Protein AF-A0A4V3IN57-F1 (afdb_monomer)

pLDDT: mean 74.24, std 16.83, range [38.75, 94.44]

Sequence (232 aa):
MFLNLFLQYKRPTHFRVGHRSPLWPKGEEFLRFDAMQRKRIAGAATVNFDQVEAMADLESQFGVQAQVRYVCAGFATRDALYSHFAASALVAHSTFVEPRRLRLGSGFHSYWTYQSMNLSSGQPNPGGPRDEAKNGLDFFTDMRAANFSASSLDEFVYNSSLAAARAKEGDSWKRRRGREGSFAELEEERRTEVVDEVRRVFSTSHADQIVQTIETAAVARTLDLEWMIVEA

Radius of gyration: 19.64 Å; Cα contacts (8 Å, |Δi|>4): 335; chains: 1; bounding box: 42×45×57 Å

Foldseek 3Di:
DKAKEWEDEFEWDWQAQQRPDPQADNRDIKTKGFQWDWDQDPNDTDIDNLLLVLLLLLCVLLPLRYARWYKYALDNDPVVCVVCVVVVNRQQQIWTDRSVVQDDPPDGFGMWMDHSVGRQWTARGRPHDIDGIDGSVRVVVCVVPRPDPPPPLVVSLVSLLVSLVVSVVVPPPPPDDPPPVPPVVVVVVVLVVVLVVLCVPDDNVRSSSVNSVSSNVVSSVVSVIDIDMDDD

Mean predicted aligned error: 10.77 Å

Secondary structure (DSSP, 8-state):
-EEEEEEEE-PPEEE-TT---SSS-TTS-EEEEE-SEEEEETTEEEEE-HHHHHHHHHHHHHGGGEEEEEEEES-SSHHHHHHHHHTT-TTTTEEEE-GGGGB-SSSB-SEEEEETTEEEEEEESTTPPPEE-EEHHHHHHHHHH-------HHHHHHHHHHHHHHHHHT-GGG--STTHHHHHHHHHHHHHHHHHHHHHHS-HHHHHHHHHHHHHHHHHHHTT-EEEEEE-

Structure (mmCIF, N/CA/C/O backbone):
data_AF-A0A4V3IN57-F1
#
_entry.id   AF-A0A4V3IN57-F1
#
loop_
_atom_site.group_PDB
_atom_site.id
_atom_site.type_symbol
_atom_site.label_atom_id
_atom_site.label_alt_id
_atom_site.label_comp_id
_atom_site.label_asym_id
_atom_site.label_entity_id
_atom_site.label_seq_id
_atom_site.pdbx_PDB_ins_code
_atom_site.Cartn_x
_atom_site.Cartn_y
_atom_site.Cartn_z
_atom_site.occupancy
_atom_site.B_iso_or_equiv
_atom_site.auth_seq_id
_atom_site.auth_comp_id
_atom_site.auth_asym_id
_atom_site.auth_atom_id
_atom_site.pdbx_PDB_model_num
ATOM 1 N N . MET A 1 1 ? -8.904 -15.199 16.085 1.00 59.78 1 MET A N 1
ATOM 2 C CA . MET A 1 1 ? -8.167 -14.028 16.644 1.00 59.78 1 MET A CA 1
ATOM 3 C C . MET A 1 1 ? -8.267 -12.887 15.637 1.00 59.78 1 MET A C 1
ATOM 5 O O . MET A 1 1 ? -8.494 -13.194 14.484 1.00 59.78 1 MET A O 1
ATOM 9 N N . PHE A 1 2 ? -8.152 -11.602 15.995 1.00 63.12 2 PHE A N 1
ATOM 10 C CA . PHE A 1 2 ? -8.387 -10.515 15.023 1.00 63.12 2 PHE A CA 1
ATOM 11 C C . PHE A 1 2 ? -7.096 -9.837 14.552 1.00 63.12 2 PHE A C 1
ATOM 13 O O . PHE A 1 2 ? -6.282 -9.418 15.370 1.00 63.12 2 PHE A O 1
ATOM 20 N N . LEU A 1 3 ? -6.940 -9.698 13.234 1.00 72.81 3 LEU A N 1
ATOM 21 C CA . LEU A 1 3 ? -5.864 -8.955 12.578 1.00 72.81 3 LEU A CA 1
ATOM 22 C C . LEU A 1 3 ? -6.466 -7.787 11.796 1.00 72.81 3 LEU A C 1
ATOM 24 O O . LEU A 1 3 ? -7.449 -7.953 11.071 1.00 72.81 3 LEU A O 1
ATOM 28 N N . ASN A 1 4 ? -5.855 -6.610 11.909 1.00 76.75 4 ASN A N 1
ATOM 29 C CA . ASN A 1 4 ? -6.277 -5.453 11.128 1.00 76.75 4 ASN A CA 1
ATOM 30 C C . ASN A 1 4 ? -5.567 -5.441 9.783 1.00 76.75 4 ASN A C 1
ATOM 32 O O . ASN A 1 4 ? -4.339 -5.427 9.709 1.00 76.75 4 ASN A O 1
ATOM 36 N N . LEU A 1 5 ? -6.346 -5.443 8.711 1.00 82.56 5 LEU A N 1
ATOM 37 C CA . LEU A 1 5 ? -5.824 -5.417 7.362 1.00 82.56 5 LEU A CA 1
ATOM 38 C C . LEU A 1 5 ? -6.118 -4.065 6.720 1.00 82.56 5 LEU A C 1
ATOM 40 O O . LEU A 1 5 ? -7.278 -3.689 6.570 1.00 82.56 5 LEU A O 1
ATOM 44 N N . PHE A 1 6 ? -5.059 -3.365 6.319 1.00 86.44 6 PHE A N 1
ATOM 45 C CA . PHE A 1 6 ? -5.129 -2.109 5.583 1.00 86.44 6 PHE A CA 1
ATOM 46 C C . PHE A 1 6 ? -4.562 -2.307 4.183 1.00 86.44 6 PHE A C 1
ATOM 48 O O . PHE A 1 6 ? -3.375 -2.600 4.013 1.00 86.44 6 PHE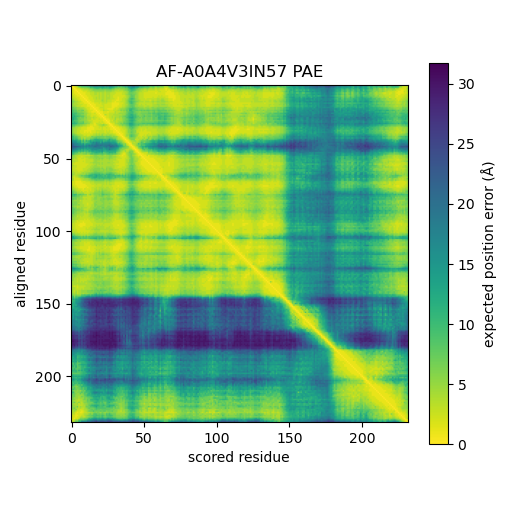 A O 1
ATOM 55 N N . LEU A 1 7 ? -5.404 -2.134 3.170 1.00 89.62 7 LEU A N 1
ATOM 56 C CA . LEU A 1 7 ? -5.037 -2.322 1.775 1.00 89.62 7 LEU A CA 1
ATOM 57 C C . LEU A 1 7 ? -5.182 -1.008 1.022 1.00 89.62 7 LEU A C 1
ATOM 59 O O . LEU A 1 7 ? -6.272 -0.450 0.940 1.00 89.62 7 LEU A O 1
ATOM 63 N N . GLN A 1 8 ? -4.102 -0.552 0.393 1.00 90.38 8 GLN A N 1
ATOM 64 C CA . GLN A 1 8 ? -4.207 0.477 -0.626 1.00 90.38 8 GLN A CA 1
ATOM 65 C C . GLN A 1 8 ? -4.156 -0.138 -2.015 1.00 90.38 8 GLN A C 1
ATOM 67 O O . GLN A 1 8 ? -3.097 -0.570 -2.478 1.00 90.38 8 GLN A O 1
ATOM 72 N N . TYR A 1 9 ? -5.278 -0.113 -2.725 1.00 90.00 9 TYR A N 1
ATOM 73 C CA . TYR A 1 9 ? -5.278 -0.534 -4.116 1.00 90.00 9 TYR A CA 1
ATOM 74 C C . TYR A 1 9 ? -4.544 0.483 -5.002 1.00 90.00 9 TYR A C 1
ATOM 76 O O . TYR A 1 9 ? -4.840 1.680 -4.989 1.00 90.00 9 TYR A O 1
ATOM 84 N N . LYS A 1 10 ? -3.611 0.006 -5.831 1.00 90.50 10 LYS A N 1
ATOM 85 C CA . LYS A 1 10 ? -3.024 0.792 -6.919 1.00 90.50 10 LYS A CA 1
ATOM 86 C C . LYS A 1 10 ? -3.273 0.100 -8.248 1.00 90.50 10 LYS A C 1
ATOM 88 O O . LYS A 1 10 ? -2.971 -1.077 -8.453 1.00 90.50 10 LYS A O 1
ATOM 93 N N . ARG A 1 11 ? -3.776 0.877 -9.204 1.00 87.31 11 ARG A N 1
ATOM 94 C CA . ARG A 1 11 ? -3.929 0.417 -10.580 1.00 87.31 11 ARG A CA 1
ATOM 95 C C . ARG A 1 11 ? -2.555 0.354 -11.260 1.00 87.31 11 ARG A C 1
ATOM 97 O O . ARG A 1 11 ? -1.864 1.375 -11.289 1.00 87.31 11 ARG A O 1
ATOM 104 N N . PRO A 1 12 ? -2.171 -0.782 -11.861 1.00 91.81 12 PRO A N 1
ATOM 105 C CA . PRO A 1 12 ? -0.919 -0.860 -12.593 1.00 91.81 12 PRO A CA 1
ATOM 106 C C . PRO A 1 12 ? -0.977 -0.102 -13.921 1.00 91.81 12 PRO A C 1
ATOM 108 O O . PRO A 1 12 ? -1.987 -0.086 -14.626 1.00 91.81 12 PRO A O 1
ATOM 111 N N . THR A 1 13 ? 0.161 0.470 -14.293 1.00 92.06 13 THR A N 1
ATOM 112 C CA . THR A 1 13 ? 0.471 0.932 -15.644 1.00 92.06 13 THR A CA 1
ATOM 113 C C . THR A 1 13 ? 1.225 -0.166 -16.379 1.00 92.06 13 THR A C 1
ATOM 115 O O . THR A 1 13 ? 2.195 -0.712 -15.856 1.00 92.06 13 THR A O 1
ATOM 118 N N . HIS A 1 14 ? 0.796 -0.472 -17.601 1.00 93.06 14 HIS A N 1
ATOM 119 C CA . HIS A 1 14 ? 1.398 -1.506 -18.439 1.00 93.06 14 HIS A CA 1
ATOM 120 C C . HIS A 1 14 ? 2.400 -0.932 -19.426 1.00 93.06 14 HIS A C 1
ATOM 122 O O . HIS A 1 14 ? 2.102 0.016 -20.153 1.00 93.06 14 HIS A O 1
ATOM 128 N N . PHE A 1 15 ? 3.572 -1.550 -19.472 1.00 92.38 15 PHE A N 1
ATOM 129 C CA . PHE A 1 15 ? 4.641 -1.228 -20.397 1.00 92.38 15 PHE A CA 1
ATOM 130 C C . PHE A 1 15 ? 4.911 -2.450 -21.261 1.00 92.38 15 PHE A C 1
ATOM 132 O O . PHE A 1 15 ? 5.426 -3.450 -20.779 1.00 92.38 15 PHE A O 1
ATOM 139 N N . ARG A 1 16 ? 4.543 -2.360 -22.539 1.00 92.31 16 ARG A N 1
ATOM 140 C CA . ARG A 1 16 ? 4.829 -3.395 -23.538 1.00 92.31 16 ARG A CA 1
ATOM 141 C C . ARG A 1 16 ? 6.282 -3.316 -23.997 1.00 92.31 16 ARG A C 1
ATOM 143 O O . ARG A 1 16 ? 6.902 -2.251 -23.924 1.00 92.31 16 ARG A O 1
ATOM 150 N N . VAL A 1 17 ? 6.769 -4.408 -24.581 1.00 91.75 17 VAL A N 1
ATOM 151 C CA . VAL A 1 17 ? 8.036 -4.421 -25.323 1.00 91.75 17 VAL A CA 1
ATOM 152 C C . VAL A 1 17 ? 8.055 -3.270 -26.341 1.00 91.75 17 VAL A C 1
ATOM 154 O O . VAL A 1 17 ? 7.076 -3.028 -27.050 1.00 91.75 17 VAL A O 1
ATOM 157 N N . GLY A 1 18 ? 9.160 -2.522 -26.385 1.00 89.62 18 GLY A N 1
ATOM 158 C CA . GLY A 1 18 ? 9.322 -1.358 -27.261 1.00 89.62 18 GLY A CA 1
ATOM 159 C C . GLY A 1 18 ? 8.694 -0.055 -26.747 1.00 89.62 18 GLY A C 1
ATOM 160 O O . GLY A 1 18 ? 8.567 0.905 -27.510 1.00 89.62 18 GLY A O 1
ATOM 161 N N . HIS A 1 19 ? 8.304 0.026 -25.469 1.00 91.69 19 HIS A N 1
ATOM 162 C CA . HIS A 1 19 ? 7.750 1.249 -24.882 1.00 91.69 19 HIS A CA 1
ATOM 163 C C . HIS A 1 19 ? 8.680 2.477 -25.011 1.00 91.69 19 HIS A C 1
ATOM 165 O O . HIS A 1 19 ? 9.906 2.383 -25.115 1.00 91.69 19 HIS A O 1
ATOM 171 N N . ARG A 1 20 ? 8.110 3.682 -24.877 1.00 89.25 20 ARG A N 1
ATOM 172 C CA . ARG A 1 20 ? 8.851 4.953 -25.005 1.00 89.25 20 ARG A CA 1
ATOM 173 C C . ARG A 1 20 ? 9.503 5.470 -23.717 1.00 89.25 20 ARG A C 1
ATOM 175 O O . ARG A 1 20 ? 10.151 6.509 -23.773 1.00 89.25 20 ARG A O 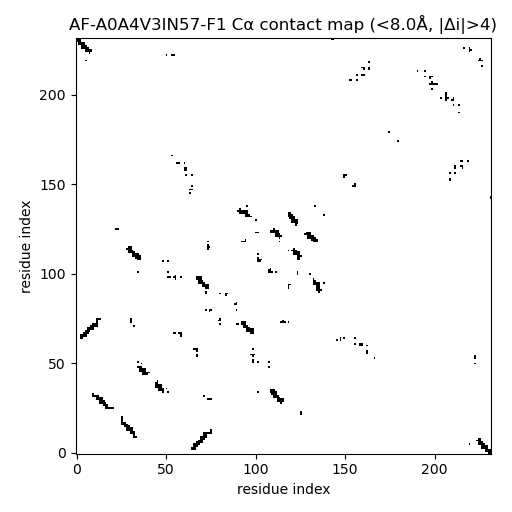1
ATOM 182 N N . SER A 1 21 ? 9.339 4.794 -22.575 1.00 86.19 21 SER A N 1
ATOM 183 C CA . SER A 1 21 ? 9.982 5.229 -21.325 1.00 86.19 21 SER A CA 1
ATOM 184 C C . SER A 1 21 ? 11.505 5.327 -21.506 1.00 86.19 21 SER A C 1
ATOM 186 O O . SER A 1 21 ? 12.108 4.354 -21.964 1.00 86.19 21 SER A O 1
ATOM 188 N N . PRO A 1 22 ? 12.128 6.466 -21.152 1.00 84.38 22 PRO A N 1
ATOM 189 C CA . PRO A 1 22 ? 13.579 6.620 -21.203 1.00 84.38 22 PRO A CA 1
ATOM 190 C C . PRO A 1 22 ? 14.282 5.967 -20.005 1.00 84.38 22 PRO A C 1
ATOM 192 O O . PRO A 1 22 ? 15.488 5.772 -20.048 1.00 84.38 22 PRO A O 1
ATOM 195 N N . LEU A 1 23 ? 13.538 5.649 -18.941 1.00 85.19 23 LEU A N 1
ATOM 196 C CA . LEU A 1 23 ? 14.091 5.162 -17.676 1.00 85.19 23 LEU A CA 1
ATOM 197 C C . LEU A 1 23 ? 14.152 3.634 -17.580 1.00 85.19 23 LEU A C 1
ATOM 199 O O . LEU A 1 23 ? 14.945 3.107 -16.810 1.00 85.19 23 LEU A O 1
ATOM 203 N N . TRP A 1 24 ? 13.291 2.927 -18.314 1.00 84.94 24 TRP A N 1
ATOM 204 C CA . TRP A 1 24 ? 13.097 1.482 -18.159 1.00 84.94 24 TRP A CA 1
ATOM 205 C C . TRP A 1 24 ? 13.626 0.707 -19.379 1.00 84.94 24 TRP A C 1
ATOM 207 O O . TRP A 1 24 ? 13.599 1.250 -20.490 1.00 84.94 24 TRP A O 1
ATOM 217 N N . PRO A 1 25 ? 14.095 -0.546 -19.211 1.00 84.19 25 PRO A N 1
ATOM 218 C CA . PRO A 1 25 ? 14.535 -1.382 -20.325 1.00 84.19 25 PRO A CA 1
ATOM 219 C C . PRO A 1 25 ? 13.403 -1.653 -21.321 1.00 84.19 25 PRO A C 1
ATOM 221 O O . PRO A 1 25 ? 12.331 -2.110 -20.946 1.00 84.19 25 PRO A O 1
ATOM 224 N N . LYS A 1 26 ? 13.653 -1.419 -22.614 1.00 88.12 26 LYS A N 1
ATOM 225 C CA . LYS A 1 26 ? 12.636 -1.567 -23.677 1.00 88.12 26 LYS A CA 1
ATOM 226 C C . LYS A 1 26 ? 12.430 -3.007 -24.159 1.00 88.12 26 LYS A C 1
ATOM 228 O O . LYS A 1 26 ? 11.528 -3.243 -24.959 1.00 88.12 26 LYS A O 1
ATOM 233 N N . GLY A 1 27 ? 13.292 -3.933 -23.742 1.00 87.94 27 GLY A N 1
ATOM 234 C CA . GLY A 1 27 ? 13.277 -5.331 -24.184 1.00 87.94 27 GLY A CA 1
ATOM 235 C C . GLY A 1 27 ? 12.260 -6.211 -23.459 1.00 87.94 27 GLY A C 1
ATOM 236 O O . GLY A 1 27 ? 12.105 -7.368 -23.829 1.00 87.94 27 GLY A O 1
ATOM 237 N N . GLU A 1 28 ? 11.571 -5.682 -22.448 1.00 86.06 28 GLU A N 1
ATOM 238 C CA . GLU A 1 28 ? 10.712 -6.463 -21.562 1.00 86.06 28 GLU A CA 1
ATOM 239 C C . GLU A 1 28 ? 9.315 -5.855 -21.444 1.00 86.06 28 GLU A C 1
ATOM 241 O O . GLU A 1 28 ? 9.111 -4.654 -21.640 1.00 86.06 28 GLU A O 1
ATOM 246 N N . GLU A 1 29 ? 8.350 -6.710 -21.111 1.00 91.00 29 GLU A N 1
ATOM 247 C CA . GLU A 1 29 ? 7.011 -6.306 -20.703 1.00 91.00 29 GLU A CA 1
ATOM 248 C C . GLU A 1 29 ? 6.907 -6.309 -19.175 1.00 91.00 29 GLU A C 1
ATOM 250 O O . GLU A 1 29 ? 7.338 -7.257 -18.517 1.00 91.00 29 GLU A O 1
ATOM 255 N N . PHE A 1 30 ? 6.317 -5.259 -18.602 1.00 92.38 30 PHE A N 1
ATOM 256 C CA . PHE A 1 30 ? 6.139 -5.152 -17.157 1.00 92.38 30 PHE A CA 1
ATOM 257 C C . PHE A 1 30 ? 4.931 -4.299 -16.763 1.00 92.38 30 PHE A C 1
ATOM 259 O O . PHE A 1 30 ? 4.361 -3.533 -17.549 1.00 92.38 30 PHE A O 1
ATOM 266 N N . LEU A 1 31 ? 4.550 -4.436 -15.499 1.00 93.81 31 LEU A N 1
ATOM 267 C CA . LEU A 1 31 ? 3.558 -3.628 -14.809 1.00 93.81 31 LEU A CA 1
ATOM 268 C C . LEU A 1 31 ? 4.262 -2.745 -13.785 1.00 93.81 31 LEU A C 1
ATOM 270 O O . LEU A 1 31 ? 5.297 -3.113 -13.235 1.00 93.81 31 LEU A O 1
ATOM 274 N N . ARG A 1 32 ? 3.696 -1.572 -13.519 1.00 93.12 32 ARG A N 1
ATOM 275 C CA . ARG A 1 32 ? 4.235 -0.632 -12.537 1.00 93.12 32 ARG A CA 1
ATOM 276 C C . ARG A 1 32 ? 3.122 0.069 -11.788 1.00 93.12 32 ARG A C 1
ATOM 278 O O . ARG A 1 32 ? 2.166 0.508 -12.422 1.00 93.12 32 ARG A O 1
ATOM 285 N N . PHE A 1 33 ? 3.275 0.268 -10.487 1.00 92.81 33 PHE A N 1
ATOM 286 C CA . PHE A 1 33 ? 2.492 1.275 -9.775 1.00 92.81 33 PHE A CA 1
ATOM 287 C C . PHE A 1 33 ? 3.372 2.432 -9.305 1.00 92.81 33 PHE A C 1
ATOM 289 O O . PHE A 1 33 ? 4.571 2.275 -9.062 1.00 92.81 33 PHE A O 1
ATOM 296 N N . ASP A 1 34 ? 2.754 3.604 -9.202 1.00 90.94 34 ASP A N 1
ATOM 297 C CA . ASP A 1 34 ? 3.402 4.818 -8.724 1.00 90.94 34 ASP A CA 1
ATOM 298 C C . ASP A 1 34 ? 3.113 4.945 -7.219 1.00 90.94 34 ASP A C 1
ATOM 300 O O . ASP A 1 34 ? 1.955 4.992 -6.796 1.00 90.94 34 ASP A O 1
ATOM 304 N N . ALA A 1 35 ? 4.174 4.959 -6.414 1.00 86.56 35 ALA A N 1
ATOM 305 C CA . ALA A 1 35 ? 4.112 5.245 -4.981 1.00 86.56 35 ALA A CA 1
ATOM 306 C C . ALA A 1 35 ? 4.103 6.757 -4.721 1.00 86.56 35 ALA A C 1
ATOM 308 O O . ALA A 1 35 ? 3.512 7.232 -3.754 1.00 86.56 35 ALA A O 1
ATOM 309 N N . MET A 1 36 ? 4.738 7.516 -5.618 1.00 85.12 36 MET A N 1
ATOM 310 C CA . MET A 1 36 ? 4.751 8.968 -5.547 1.00 85.12 36 MET A CA 1
ATOM 311 C C . MET A 1 36 ? 3.357 9.557 -5.779 1.00 85.12 36 MET A C 1
ATOM 313 O O . MET A 1 36 ? 2.618 9.149 -6.681 1.00 85.12 36 MET A O 1
ATOM 317 N N . GLN A 1 37 ? 3.034 10.593 -5.020 1.00 79.38 37 GLN A N 1
ATOM 318 C CA . GLN A 1 37 ? 1.860 11.413 -5.251 1.00 79.38 37 GLN A CA 1
ATOM 319 C C . GLN A 1 37 ? 2.280 12.699 -5.970 1.00 79.38 37 GLN A C 1
ATOM 321 O O . GLN A 1 37 ? 3.330 13.284 -5.706 1.00 79.38 37 GLN A O 1
ATOM 326 N N . ARG A 1 38 ? 1.475 13.123 -6.950 1.00 74.69 38 ARG A N 1
ATOM 327 C CA . ARG A 1 38 ? 1.676 14.391 -7.661 1.00 74.69 38 ARG A CA 1
ATOM 328 C C . ARG A 1 38 ? 0.639 15.388 -7.177 1.00 74.69 38 ARG A C 1
ATOM 330 O O . ARG A 1 38 ? -0.543 15.242 -7.486 1.00 74.69 38 ARG A O 1
ATOM 337 N N . LYS A 1 39 ? 1.080 16.431 -6.479 1.00 63.62 39 LYS A N 1
ATOM 338 C CA . LYS A 1 39 ? 0.222 17.534 -6.033 1.00 63.62 39 LYS A CA 1
ATOM 339 C C . LYS A 1 39 ? 0.523 18.766 -6.877 1.00 63.62 39 LYS A C 1
ATOM 341 O O . LYS A 1 39 ? 1.673 19.073 -7.161 1.00 63.62 39 LYS A O 1
ATOM 346 N N . ARG A 1 40 ? -0.509 19.488 -7.317 1.00 53.78 40 ARG A N 1
ATOM 347 C CA . ARG A 1 40 ? -0.317 20.823 -7.904 1.00 53.78 40 ARG A CA 1
ATOM 348 C C . ARG A 1 40 ? -0.401 21.850 -6.785 1.00 53.78 40 ARG A C 1
ATOM 350 O O . ARG A 1 40 ? -1.480 22.056 -6.236 1.00 53.78 40 ARG A O 1
ATOM 357 N N . ILE A 1 41 ? 0.714 22.497 -6.464 1.00 56.44 41 ILE A N 1
ATOM 358 C CA . ILE A 1 41 ? 0.770 23.601 -5.504 1.00 56.44 41 ILE A CA 1
ATOM 359 C C . ILE A 1 41 ? 1.193 24.853 -6.272 1.00 56.44 41 ILE A C 1
ATOM 361 O O . ILE A 1 41 ? 2.257 24.879 -6.881 1.00 56.44 41 ILE A O 1
ATOM 365 N N . ALA A 1 42 ? 0.336 25.879 -6.278 1.00 57.12 42 ALA A N 1
ATOM 366 C CA . ALA A 1 42 ? 0.616 27.179 -6.903 1.00 57.12 42 ALA A CA 1
ATOM 367 C C . ALA A 1 42 ? 1.101 27.104 -8.373 1.00 57.12 42 ALA A C 1
ATOM 369 O O . ALA A 1 42 ? 1.969 27.860 -8.791 1.00 57.12 42 ALA A O 1
ATOM 370 N N . GLY A 1 43 ? 0.550 26.176 -9.165 1.00 66.69 43 GLY A N 1
ATOM 371 C CA . GLY A 1 43 ? 0.905 25.997 -10.580 1.00 66.69 43 GLY A CA 1
ATOM 372 C C . GLY A 1 43 ? 2.104 25.075 -10.842 1.00 66.69 43 GLY A C 1
ATOM 373 O O . GLY A 1 43 ? 2.260 24.616 -11.971 1.00 66.69 43 GLY A O 1
ATOM 374 N N . ALA A 1 44 ? 2.882 24.713 -9.818 1.00 61.44 44 ALA A N 1
ATOM 375 C CA . ALA A 1 44 ? 3.952 23.724 -9.921 1.00 61.44 44 ALA A CA 1
ATOM 376 C C . ALA A 1 44 ? 3.455 22.330 -9.505 1.00 61.44 44 ALA A C 1
ATOM 378 O O . ALA A 1 44 ? 2.724 22.180 -8.524 1.00 61.44 44 ALA A O 1
ATOM 379 N N . ALA A 1 45 ? 3.838 21.296 -10.258 1.00 68.19 45 ALA A N 1
ATOM 380 C CA . ALA A 1 45 ? 3.640 19.911 -9.841 1.00 68.19 45 ALA A CA 1
ATOM 381 C C . ALA A 1 45 ? 4.759 19.533 -8.862 1.00 68.19 45 ALA A C 1
ATOM 383 O O . ALA A 1 45 ? 5.909 19.393 -9.269 1.00 68.19 45 ALA A O 1
ATOM 384 N N . THR A 1 46 ? 4.425 19.388 -7.584 1.00 71.00 46 THR A N 1
ATOM 385 C CA . THR A 1 46 ? 5.327 18.862 -6.561 1.00 71.00 46 THR A CA 1
ATOM 386 C C . THR A 1 46 ? 5.087 17.368 -6.377 1.00 71.00 46 THR A C 1
ATOM 388 O O . THR A 1 46 ? 3.966 16.869 -6.524 1.00 71.00 46 THR A O 1
ATOM 391 N N . VAL A 1 47 ? 6.169 16.648 -6.095 1.00 78.12 47 VAL A N 1
ATOM 392 C CA . VAL A 1 47 ? 6.144 15.224 -5.764 1.00 78.12 47 VAL A CA 1
ATOM 393 C C . VAL A 1 47 ? 6.228 15.093 -4.247 1.00 78.12 47 VAL A C 1
ATOM 395 O O . VAL A 1 47 ? 7.100 15.714 -3.643 1.00 78.12 47 VAL A O 1
ATOM 398 N N . ASN A 1 48 ? 5.330 14.320 -3.642 1.00 82.69 48 ASN A N 1
ATOM 399 C CA . ASN A 1 48 ? 5.329 14.019 -2.210 1.00 82.69 48 ASN A CA 1
ATOM 400 C C . ASN A 1 48 ? 5.101 12.519 -1.958 1.00 82.69 48 ASN A C 1
ATOM 402 O O . ASN A 1 48 ? 4.687 11.769 -2.850 1.00 82.69 48 ASN A O 1
ATOM 406 N N . PHE A 1 49 ? 5.414 12.096 -0.735 1.00 83.88 49 PHE A N 1
ATOM 407 C CA . PHE A 1 49 ? 5.416 10.694 -0.307 1.00 83.88 49 PHE A CA 1
ATOM 408 C C . PHE A 1 49 ? 4.642 10.474 0.995 1.00 83.88 49 PHE A C 1
ATOM 410 O O . PHE A 1 49 ? 4.742 9.403 1.582 1.00 83.88 49 PHE A O 1
ATOM 417 N N . ASP A 1 50 ? 3.833 11.450 1.408 1.00 77.44 50 ASP A N 1
ATOM 418 C CA . ASP A 1 50 ? 3.142 11.476 2.701 1.00 77.44 50 ASP A CA 1
ATOM 419 C C . ASP A 1 50 ? 2.317 10.206 2.944 1.00 77.44 50 ASP A C 1
ATOM 421 O O . ASP A 1 50 ? 2.249 9.703 4.055 1.00 77.44 50 ASP A O 1
ATOM 425 N N . GLN A 1 51 ? 1.727 9.631 1.892 1.00 80.19 51 GLN A N 1
ATOM 426 C CA . GLN A 1 51 ? 0.991 8.371 2.002 1.00 80.19 51 GLN A CA 1
ATOM 427 C C . GLN A 1 51 ? 1.895 7.157 2.247 1.00 80.19 51 GLN A C 1
ATOM 429 O O . GLN A 1 51 ? 1.521 6.267 3.004 1.00 80.19 51 GLN A O 1
ATOM 434 N N . VAL A 1 52 ? 3.083 7.109 1.638 1.00 84.81 52 VAL A N 1
ATOM 435 C CA . VAL A 1 52 ? 4.065 6.048 1.911 1.00 84.81 52 VAL A CA 1
ATOM 436 C C . VAL A 1 52 ? 4.564 6.165 3.346 1.00 84.81 52 VAL A C 1
ATOM 438 O O . VAL A 1 52 ? 4.657 5.156 4.041 1.00 84.81 52 VAL A O 1
ATOM 441 N N . GLU A 1 53 ? 4.844 7.390 3.790 1.00 80.81 53 GLU A N 1
ATOM 442 C CA . GLU A 1 53 ? 5.256 7.688 5.158 1.00 80.81 53 GLU A CA 1
ATOM 443 C C . GLU A 1 53 ? 4.175 7.276 6.161 1.00 80.81 53 GLU A C 1
ATOM 445 O O . GLU A 1 53 ? 4.439 6.418 6.998 1.00 80.81 53 GLU A O 1
ATOM 450 N N . ALA A 1 54 ? 2.941 7.750 5.976 1.00 75.88 54 ALA A N 1
ATOM 451 C CA . ALA A 1 54 ? 1.814 7.443 6.848 1.00 75.88 54 ALA A CA 1
ATOM 452 C C . ALA A 1 54 ? 1.477 5.946 6.898 1.00 75.88 54 ALA A C 1
ATOM 454 O O . ALA A 1 54 ? 1.203 5.417 7.971 1.00 75.88 54 ALA A O 1
ATOM 455 N N . MET A 1 55 ? 1.519 5.230 5.769 1.00 84.75 55 MET A N 1
ATOM 456 C CA . MET A 1 55 ? 1.294 3.779 5.759 1.00 84.75 55 MET A CA 1
ATOM 457 C C . MET A 1 55 ? 2.422 3.009 6.450 1.00 84.75 55 MET A C 1
ATOM 459 O O . MET A 1 55 ? 2.162 2.008 7.111 1.00 84.75 55 MET A O 1
ATOM 463 N N . ALA A 1 56 ? 3.672 3.447 6.302 1.00 82.81 56 ALA A N 1
ATOM 464 C CA . ALA A 1 56 ? 4.796 2.817 6.983 1.00 82.81 56 ALA A CA 1
ATOM 465 C C . ALA A 1 56 ? 4.804 3.129 8.490 1.00 82.81 56 ALA A C 1
ATOM 467 O O . ALA A 1 56 ? 5.181 2.277 9.290 1.00 82.81 56 ALA A O 1
ATOM 468 N N . ASP A 1 57 ? 4.329 4.307 8.887 1.00 76.25 57 ASP A N 1
ATOM 469 C CA . ASP A 1 57 ? 4.123 4.658 10.291 1.00 76.25 57 ASP A CA 1
ATOM 470 C C . ASP A 1 57 ? 2.954 3.872 10.887 1.00 76.25 57 ASP A C 1
ATOM 472 O O . ASP A 1 57 ? 3.049 3.410 12.020 1.00 76.25 57 ASP A O 1
ATOM 476 N N . LEU A 1 58 ? 1.877 3.664 10.125 1.00 72.75 58 LEU A N 1
ATOM 477 C CA . LEU A 1 58 ? 0.784 2.764 10.491 1.00 72.75 58 LEU A CA 1
ATOM 478 C C . LEU A 1 58 ? 1.312 1.335 10.700 1.00 72.75 58 LEU A C 1
ATOM 480 O O . LEU A 1 58 ? 1.070 0.730 11.738 1.00 72.75 58 LEU A O 1
ATOM 484 N N . GLU A 1 59 ? 2.108 0.816 9.765 1.00 80.81 59 GLU A N 1
ATOM 485 C CA . GLU A 1 59 ? 2.722 -0.513 9.892 1.00 80.81 59 GLU A CA 1
ATOM 486 C C . GLU A 1 59 ? 3.627 -0.600 11.131 1.00 80.81 59 GLU A C 1
ATOM 488 O O . GLU A 1 59 ? 3.539 -1.554 11.899 1.00 80.81 59 GLU A O 1
ATOM 493 N N . SER A 1 60 ? 4.457 0.417 11.376 1.00 76.69 60 SER A N 1
ATOM 494 C CA . SER A 1 60 ? 5.365 0.444 12.525 1.00 76.69 60 SER A CA 1
ATOM 495 C C . SER A 1 60 ? 4.643 0.509 13.870 1.00 76.69 60 SER A C 1
ATOM 497 O O . SER A 1 60 ? 5.179 0.015 14.859 1.00 76.69 60 SER A O 1
ATOM 499 N N . GLN A 1 61 ? 3.486 1.164 13.936 1.00 68.25 61 GLN A N 1
ATOM 500 C CA . GLN A 1 61 ? 2.794 1.425 15.200 1.00 68.25 61 GLN A CA 1
ATOM 501 C C . GLN A 1 61 ? 1.891 0.275 15.620 1.00 68.25 61 GLN A C 1
ATOM 503 O O . GLN A 1 61 ? 1.834 -0.066 16.797 1.00 68.25 61 GLN A O 1
ATOM 508 N N . PHE A 1 62 ? 1.231 -0.352 14.652 1.00 70.94 62 PHE A N 1
ATOM 509 C CA . PHE A 1 62 ? 0.426 -1.543 14.891 1.00 70.94 62 PHE A CA 1
ATOM 510 C C . PHE A 1 62 ? 1.302 -2.801 14.951 1.00 70.94 62 PHE A C 1
ATOM 512 O O . PHE A 1 62 ? 0.909 -3.814 15.531 1.00 70.94 62 PHE A O 1
ATOM 519 N N . GLY A 1 63 ? 2.508 -2.732 14.378 1.00 73.44 63 GLY A N 1
ATOM 520 C CA . GLY A 1 63 ? 3.517 -3.773 14.447 1.00 73.44 63 GLY A CA 1
ATOM 521 C C . GLY A 1 63 ? 2.968 -5.092 13.934 1.00 73.44 63 GLY A C 1
ATOM 522 O O . GLY A 1 63 ? 2.571 -5.221 12.781 1.00 73.44 63 GLY A O 1
ATOM 523 N N . VAL A 1 64 ? 2.938 -6.084 14.814 1.00 74.31 64 VAL A N 1
ATOM 524 C CA . VAL A 1 64 ? 2.449 -7.411 14.460 1.00 74.31 64 VAL A CA 1
ATOM 525 C C . VAL A 1 64 ? 0.916 -7.416 14.312 1.00 74.31 64 VAL A C 1
ATOM 527 O O . VAL A 1 64 ? 0.356 -8.136 13.509 1.00 74.31 64 VAL A O 1
ATOM 530 N N . GLN A 1 65 ? 0.187 -6.532 14.977 1.00 72.00 65 GLN A N 1
ATOM 531 C CA . GLN A 1 65 ? -1.272 -6.613 15.045 1.00 72.00 65 GLN A CA 1
ATOM 532 C C . GLN A 1 65 ? -2.005 -6.029 13.817 1.00 72.00 65 GLN A C 1
ATOM 534 O O . GLN A 1 65 ? -3.241 -6.029 13.763 1.00 72.00 65 GLN A O 1
ATOM 539 N N . ALA A 1 66 ? -1.265 -5.544 12.816 1.00 78.69 66 ALA A N 1
ATOM 540 C CA . ALA A 1 66 ? -1.822 -5.165 11.527 1.00 78.69 66 ALA A CA 1
ATOM 541 C C . ALA A 1 66 ? -0.921 -5.573 10.363 1.00 78.69 66 ALA A C 1
ATOM 543 O O . ALA A 1 66 ? 0.297 -5.671 10.480 1.00 78.69 66 ALA A O 1
ATOM 544 N N . GLN A 1 67 ? -1.530 -5.737 9.193 1.00 86.25 67 GLN A N 1
ATOM 545 C CA . GLN A 1 67 ? -0.808 -5.763 7.930 1.00 86.25 67 GLN A CA 1
ATOM 546 C C . GLN A 1 67 ? -1.224 -4.567 7.083 1.00 86.25 67 GLN A C 1
ATOM 548 O O . GLN A 1 67 ? -2.404 -4.373 6.802 1.00 86.25 67 GLN A O 1
ATOM 553 N N . VAL A 1 68 ? -0.240 -3.781 6.650 1.00 88.50 68 VAL A N 1
ATOM 554 C CA . VAL A 1 68 ? -0.450 -2.630 5.767 1.00 88.50 68 VAL A CA 1
ATOM 555 C C . VAL A 1 68 ? 0.189 -2.943 4.423 1.00 88.50 68 VAL A C 1
ATOM 557 O O . VAL A 1 68 ? 1.389 -3.212 4.353 1.00 88.50 68 VAL A O 1
ATOM 560 N N . ARG A 1 69 ? -0.596 -2.971 3.344 1.00 92.94 69 ARG A N 1
ATOM 561 C CA . ARG A 1 69 ? -0.109 -3.379 2.018 1.00 92.94 69 ARG A CA 1
ATOM 562 C C . ARG A 1 69 ? -0.596 -2.444 0.926 1.00 92.94 69 ARG A C 1
ATOM 564 O O . ARG A 1 69 ? -1.764 -2.072 0.879 1.00 92.94 69 ARG A O 1
ATOM 571 N N . TYR A 1 70 ? 0.285 -2.160 -0.023 1.00 93.62 70 TYR A N 1
ATOM 572 C CA . TYR A 1 70 ? -0.131 -1.805 -1.372 1.00 93.62 70 TYR A CA 1
ATOM 573 C C . TYR A 1 70 ? -0.575 -3.072 -2.097 1.00 93.62 70 TYR A C 1
ATOM 575 O O . TYR A 1 70 ? 0.140 -4.072 -2.063 1.00 93.62 70 TYR A O 1
ATOM 583 N N . VAL A 1 71 ? -1.719 -3.021 -2.773 1.00 93.31 71 VAL A N 1
ATOM 584 C CA . VAL A 1 71 ? -2.280 -4.141 -3.538 1.00 93.31 71 VAL A CA 1
ATOM 585 C C . VAL A 1 71 ? -2.395 -3.742 -4.989 1.00 93.31 71 VAL A C 1
ATOM 587 O O . VAL A 1 71 ? -3.055 -2.756 -5.319 1.00 93.31 71 VAL A O 1
ATOM 590 N N . CYS A 1 72 ? -1.773 -4.517 -5.869 1.00 93.00 72 CYS A N 1
ATOM 591 C CA . CYS A 1 72 ? -1.815 -4.242 -7.297 1.00 93.00 72 CYS A CA 1
ATOM 592 C C . CYS A 1 72 ? -2.123 -5.514 -8.071 1.00 93.00 72 CYS A C 1
ATOM 594 O O . CYS A 1 72 ? -1.485 -6.544 -7.871 1.00 93.00 72 CYS A O 1
ATOM 596 N N . ALA A 1 73 ? -3.082 -5.436 -8.988 1.00 91.12 73 ALA A N 1
ATOM 597 C CA . ALA A 1 73 ? -3.426 -6.571 -9.830 1.00 91.12 73 ALA A CA 1
ATOM 598 C C . ALA A 1 73 ? -2.285 -6.894 -10.810 1.00 91.12 73 ALA A C 1
ATOM 600 O O . ALA A 1 73 ? -1.710 -5.994 -11.416 1.00 91.12 73 ALA A O 1
ATOM 601 N N . GLY A 1 74 ? -2.035 -8.177 -11.067 1.00 90.56 74 GLY A N 1
ATOM 602 C CA . GLY A 1 74 ? -1.122 -8.672 -12.105 1.00 90.56 74 GLY A CA 1
ATOM 603 C C . GLY A 1 74 ? -1.620 -8.467 -13.541 1.00 90.56 74 GLY A C 1
ATOM 604 O O . GLY A 1 74 ? -1.121 -9.111 -14.463 1.00 90.56 74 GLY A O 1
ATOM 605 N N . PHE A 1 75 ? -2.605 -7.587 -13.746 1.00 89.00 75 PHE A N 1
ATOM 606 C CA . PHE A 1 75 ? -3.312 -7.401 -15.009 1.00 89.00 75 PHE A CA 1
ATOM 607 C C . PHE A 1 75 ? -3.370 -5.931 -15.414 1.00 89.00 75 PHE A C 1
ATOM 609 O O . PHE A 1 75 ? -3.699 -5.053 -14.620 1.00 89.00 75 PHE A O 1
ATOM 616 N N . ALA A 1 76 ? -3.115 -5.675 -16.694 1.00 82.94 76 ALA A N 1
ATOM 617 C CA . ALA A 1 76 ? -3.159 -4.341 -17.283 1.00 82.94 76 ALA A CA 1
ATOM 618 C C . ALA A 1 76 ? -4.572 -3.891 -17.685 1.00 82.94 76 ALA A C 1
ATOM 620 O O . ALA A 1 76 ? -4.900 -2.700 -17.657 1.00 82.94 76 ALA A O 1
ATOM 621 N N . THR A 1 77 ? -5.390 -4.837 -18.148 1.00 85.44 77 THR A N 1
ATOM 622 C CA . THR A 1 77 ? -6.664 -4.544 -18.802 1.00 85.44 77 THR A CA 1
ATOM 623 C C . THR A 1 77 ? -7.825 -4.709 -17.835 1.00 85.44 77 THR A C 1
ATOM 625 O O . THR A 1 77 ? -7.821 -5.560 -16.946 1.00 85.44 77 THR A O 1
ATOM 628 N N . ARG A 1 78 ? -8.854 -3.881 -18.034 1.00 86.50 78 ARG A N 1
ATOM 629 C CA . ARG A 1 78 ? -10.094 -3.950 -17.258 1.00 86.50 78 ARG A CA 1
ATOM 630 C C . ARG A 1 78 ? -10.791 -5.301 -17.440 1.00 86.50 78 ARG A C 1
ATOM 632 O O . ARG A 1 78 ? -11.276 -5.864 -16.468 1.00 86.50 78 ARG A O 1
ATOM 639 N N . ASP A 1 79 ? -10.796 -5.824 -18.662 1.00 88.44 79 ASP A N 1
ATOM 640 C CA . ASP A 1 79 ? -11.493 -7.071 -18.984 1.00 88.44 79 ASP A CA 1
ATOM 641 C C . ASP A 1 79 ? -10.838 -8.279 -18.301 1.00 88.44 79 ASP A C 1
ATOM 643 O O . ASP A 1 79 ? -11.541 -9.137 -17.769 1.00 88.44 79 ASP A O 1
ATOM 647 N N . ALA A 1 80 ? -9.501 -8.311 -18.221 1.00 87.88 80 ALA A N 1
ATOM 648 C CA . ALA A 1 80 ? -8.792 -9.326 -17.444 1.00 87.88 80 ALA A CA 1
ATOM 649 C C . ALA A 1 80 ? -9.118 -9.199 -15.949 1.00 87.88 80 ALA A C 1
ATOM 651 O O . ALA A 1 80 ? -9.450 -10.193 -15.307 1.00 87.88 80 ALA A O 1
ATOM 652 N N . LEU A 1 81 ? -9.109 -7.976 -15.407 1.00 85.69 81 LEU A N 1
ATOM 653 C CA . LEU A 1 81 ? -9.456 -7.732 -14.006 1.00 85.69 81 LEU A CA 1
ATOM 654 C C . LEU A 1 81 ? -10.866 -8.240 -13.670 1.00 85.69 81 LEU A C 1
ATOM 656 O O . LEU A 1 81 ? -11.032 -8.949 -12.681 1.00 85.69 81 LEU A O 1
ATOM 660 N N . TYR A 1 82 ? -11.867 -7.940 -14.502 1.00 87.25 82 TYR A N 1
ATOM 661 C CA . TYR A 1 82 ? -13.236 -8.420 -14.292 1.00 87.25 82 TYR A CA 1
ATOM 662 C C . TYR A 1 82 ? -13.379 -9.928 -14.477 1.00 87.25 82 TYR A C 1
ATOM 664 O O . TYR A 1 82 ? -14.096 -10.558 -13.706 1.00 87.25 82 TYR A O 1
ATOM 672 N N . SER A 1 83 ? -12.662 -10.522 -15.432 1.00 88.50 83 SER A N 1
ATOM 673 C CA . SER A 1 83 ? -12.666 -11.976 -15.630 1.00 88.50 83 SER A CA 1
ATOM 674 C C . SER A 1 83 ? -12.115 -12.707 -14.401 1.00 88.50 83 SER A C 1
ATOM 676 O O . SER A 1 83 ? -12.739 -13.638 -13.898 1.00 88.50 83 SER A O 1
ATOM 678 N N . HIS A 1 84 ? -10.987 -12.245 -13.854 1.00 85.12 84 HIS A N 1
ATOM 679 C CA . HIS A 1 84 ? -10.396 -12.832 -12.648 1.00 85.12 84 HIS A CA 1
ATOM 680 C C . HIS A 1 84 ? -11.186 -12.517 -11.377 1.00 85.12 84 HIS A C 1
ATOM 682 O O . HIS A 1 84 ? -11.201 -13.333 -10.457 1.00 85.12 84 HIS A O 1
ATOM 688 N N . PHE A 1 85 ? -11.862 -11.369 -11.317 1.00 83.75 85 PHE A N 1
ATOM 689 C CA . PHE A 1 85 ? -12.799 -11.071 -10.238 1.00 83.75 85 PHE A CA 1
ATOM 690 C C . PHE A 1 85 ? -13.996 -12.034 -10.257 1.00 83.75 85 PHE A C 1
ATOM 692 O O . PHE A 1 85 ? -14.293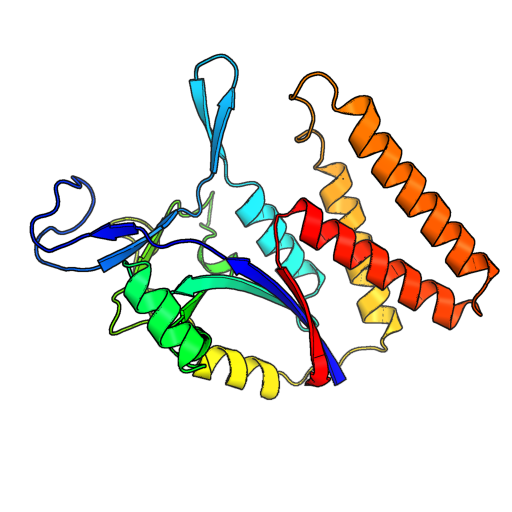 -12.647 -9.235 1.00 83.75 85 PHE A O 1
ATOM 699 N N . ALA A 1 86 ? -14.622 -12.239 -11.422 1.00 79.88 86 ALA A N 1
ATOM 700 C CA . ALA A 1 86 ? -15.734 -13.177 -11.591 1.00 79.88 86 ALA A CA 1
ATOM 701 C C . ALA A 1 86 ? -15.341 -14.630 -11.270 1.00 79.88 86 ALA A C 1
ATOM 703 O O . ALA A 1 86 ? -16.161 -15.395 -10.774 1.00 79.88 86 ALA A O 1
ATOM 704 N N . ALA A 1 87 ? -14.077 -14.992 -11.505 1.00 84.81 87 ALA A N 1
ATOM 705 C CA . ALA A 1 87 ? -13.513 -16.296 -11.164 1.00 84.81 87 ALA A CA 1
ATOM 706 C C . ALA A 1 87 ? -12.976 -16.399 -9.719 1.00 84.81 87 ALA A C 1
ATOM 708 O O . ALA A 1 87 ? -12.311 -17.378 -9.392 1.00 84.81 87 ALA A O 1
ATOM 709 N N . SER A 1 88 ? -13.189 -15.385 -8.868 1.00 79.12 88 SER A N 1
ATOM 710 C CA . SER A 1 88 ? -12.670 -15.327 -7.488 1.00 79.12 88 SER A CA 1
ATOM 711 C C . SER A 1 88 ? -11.146 -15.515 -7.370 1.00 79.12 88 SER A C 1
ATOM 713 O O . SER A 1 88 ? -10.634 -15.935 -6.337 1.00 79.12 88 SER A O 1
ATOM 715 N N . ALA A 1 89 ? -10.401 -15.168 -8.421 1.00 84.19 89 ALA A N 1
ATOM 716 C CA . ALA A 1 89 ? -8.958 -15.379 -8.527 1.00 84.19 89 ALA A CA 1
ATOM 717 C C . ALA A 1 89 ? -8.143 -14.083 -8.348 1.00 84.19 89 ALA A C 1
ATOM 719 O O . ALA A 1 89 ? -6.914 -14.112 -8.353 1.00 84.19 89 ALA A O 1
ATOM 720 N N . LEU A 1 90 ? -8.805 -12.930 -8.187 1.00 84.31 90 LEU A N 1
ATOM 721 C CA . LEU A 1 90 ? -8.149 -11.617 -8.194 1.00 84.31 90 LEU A CA 1
ATOM 722 C C . LEU A 1 90 ? -7.028 -11.493 -7.149 1.00 84.31 90 LEU A C 1
ATOM 724 O O . LEU A 1 90 ? -5.963 -10.960 -7.458 1.00 84.31 90 LEU A O 1
ATOM 728 N N . VAL A 1 91 ? -7.244 -12.012 -5.938 1.00 84.62 91 VAL A N 1
ATOM 729 C CA . VAL A 1 91 ? -6.251 -11.935 -4.856 1.00 84.62 91 VAL A CA 1
ATOM 730 C C . VAL A 1 91 ? -5.010 -12.767 -5.176 1.00 84.62 91 VAL A C 1
ATOM 732 O O . VAL A 1 91 ? -3.896 -12.264 -5.058 1.00 84.62 91 VAL A O 1
ATOM 735 N N . ALA A 1 92 ? -5.189 -14.005 -5.646 1.00 85.25 92 ALA A N 1
ATOM 736 C CA . ALA A 1 92 ? -4.085 -14.898 -6.009 1.00 85.25 92 ALA A CA 1
ATOM 737 C C . ALA A 1 92 ? -3.189 -14.307 -7.111 1.00 85.25 92 ALA A C 1
ATOM 739 O O . ALA A 1 92 ? -1.987 -14.556 -7.141 1.00 85.25 92 ALA A O 1
ATOM 740 N N . HIS A 1 93 ? -3.770 -13.477 -7.977 1.00 89.38 93 HIS A N 1
ATOM 741 C CA . HIS A 1 93 ? -3.072 -12.784 -9.055 1.00 89.38 93 HIS A CA 1
ATOM 742 C C . HIS A 1 93 ? -2.802 -11.305 -8.756 1.00 89.38 93 HIS A C 1
ATOM 744 O O . HIS A 1 93 ? -2.706 -10.492 -9.676 1.00 89.38 93 HIS A O 1
ATOM 750 N N . SER A 1 94 ? -2.684 -10.936 -7.484 1.00 92.06 94 SER A N 1
ATOM 751 C CA . SER A 1 94 ? -2.244 -9.605 -7.071 1.00 92.06 94 SER A CA 1
ATOM 752 C C . SER A 1 94 ? -0.884 -9.675 -6.385 1.00 92.06 94 SER A C 1
ATOM 754 O O . SER A 1 94 ? -0.541 -10.669 -5.746 1.00 92.06 94 SER A O 1
ATOM 756 N N . THR A 1 95 ? -0.104 -8.609 -6.541 1.00 94.44 95 THR A N 1
ATOM 757 C CA . THR A 1 95 ? 1.121 -8.377 -5.779 1.00 94.44 95 THR A CA 1
ATOM 758 C C . THR A 1 95 ? 0.810 -7.485 -4.580 1.00 94.44 95 THR A C 1
ATOM 760 O O . THR A 1 95 ? 0.035 -6.526 -4.682 1.00 94.44 95 THR A O 1
ATOM 763 N N . PHE A 1 96 ? 1.405 -7.828 -3.445 1.00 94.44 96 PHE A N 1
ATOM 764 C CA . PHE A 1 96 ? 1.267 -7.170 -2.159 1.00 94.44 96 PHE A CA 1
ATOM 765 C C . PHE A 1 96 ? 2.636 -6.646 -1.738 1.00 94.44 96 PHE A C 1
ATOM 767 O O . PHE A 1 96 ? 3.583 -7.418 -1.562 1.00 94.44 96 PHE A O 1
ATOM 774 N N . VAL A 1 97 ? 2.741 -5.329 -1.579 1.00 94.38 97 VAL A N 1
ATOM 775 C CA . VAL A 1 97 ? 4.004 -4.649 -1.264 1.00 94.38 97 VAL A CA 1
ATOM 776 C C . VAL A 1 97 ? 3.880 -3.921 0.065 1.00 94.38 97 VAL A C 1
ATOM 778 O O . VAL A 1 97 ? 2.931 -3.174 0.299 1.00 94.38 97 VAL A O 1
ATOM 781 N N . GLU A 1 98 ? 4.848 -4.147 0.944 1.00 92.75 98 GLU A N 1
ATOM 782 C CA . GLU A 1 98 ? 4.917 -3.502 2.254 1.00 92.75 98 GLU A CA 1
ATOM 783 C C . GLU A 1 98 ? 5.442 -2.063 2.099 1.00 92.75 98 GLU A C 1
ATOM 785 O O . GLU A 1 98 ? 6.419 -1.857 1.372 1.00 92.75 98 GLU A O 1
ATOM 790 N N . PRO A 1 99 ? 4.855 -1.061 2.779 1.00 90.00 99 PRO A N 1
ATOM 791 C CA . PRO A 1 99 ? 5.305 0.329 2.707 1.00 90.00 99 PRO A CA 1
ATOM 792 C C . PRO A 1 99 ? 6.801 0.510 2.984 1.00 90.00 99 PRO A C 1
ATOM 794 O O . PRO A 1 99 ? 7.466 1.293 2.305 1.00 90.00 99 PRO A O 1
ATOM 797 N N . ARG A 1 100 ? 7.364 -0.259 3.927 1.00 88.25 100 ARG A N 1
ATOM 798 C CA . ARG A 1 100 ? 8.800 -0.222 4.248 1.00 88.25 100 ARG A CA 1
ATOM 799 C C . ARG A 1 100 ? 9.720 -0.554 3.068 1.00 88.25 100 ARG A C 1
ATOM 801 O O . ARG A 1 100 ? 10.826 -0.030 3.019 1.00 88.25 100 ARG A O 1
ATOM 808 N N . ARG A 1 101 ? 9.265 -1.345 2.087 1.00 90.81 101 ARG A N 1
ATOM 809 C CA . ARG A 1 101 ? 10.042 -1.667 0.870 1.00 90.81 101 ARG A CA 1
ATOM 810 C C . ARG A 1 101 ? 10.170 -0.481 -0.087 1.00 90.81 101 ARG A C 1
ATOM 812 O O . ARG A 1 101 ? 10.978 -0.497 -1.007 1.00 90.81 101 ARG A O 1
ATOM 819 N N . LEU A 1 102 ? 9.375 0.565 0.131 1.00 90.44 102 LEU A N 1
ATOM 820 C CA . LEU A 1 102 ? 9.449 1.816 -0.615 1.00 90.44 102 LEU A CA 1
ATOM 821 C C . LEU A 1 102 ? 10.308 2.871 0.100 1.00 90.44 102 LEU A C 1
ATOM 823 O O . LEU A 1 102 ? 10.510 3.945 -0.463 1.00 90.44 102 LEU A O 1
ATOM 827 N N . ARG A 1 103 ? 10.827 2.602 1.307 1.00 87.62 103 ARG A N 1
ATOM 828 C CA . ARG A 1 103 ? 11.720 3.519 2.034 1.00 87.62 103 ARG A CA 1
ATOM 829 C C . ARG A 1 103 ? 13.167 3.364 1.557 1.00 87.62 103 ARG A C 1
ATOM 831 O O . ARG A 1 103 ? 13.664 2.256 1.394 1.00 87.62 103 ARG A O 1
ATOM 838 N N . LEU A 1 104 ? 13.849 4.491 1.372 1.00 84.12 104 LEU A N 1
ATOM 839 C CA . LEU A 1 104 ? 15.299 4.568 1.179 1.00 84.12 104 LEU A CA 1
ATOM 840 C C . LEU A 1 104 ? 15.966 4.981 2.498 1.00 84.12 104 LEU A C 1
ATOM 842 O O . LEU A 1 104 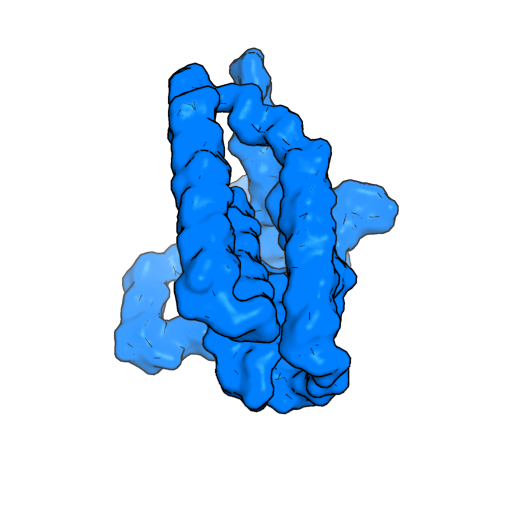? 15.315 5.548 3.373 1.00 84.12 104 LEU A O 1
ATOM 846 N N . GLY A 1 105 ? 17.286 4.789 2.618 1.00 78.56 105 GLY A N 1
ATOM 847 C CA . GLY A 1 105 ? 18.053 5.330 3.754 1.00 78.56 105 GLY A CA 1
ATOM 848 C C . GLY A 1 105 ? 17.899 6.853 3.915 1.00 78.56 105 GLY A C 1
ATOM 849 O O . GLY A 1 105 ? 17.970 7.370 5.023 1.00 78.56 105 GLY A O 1
ATOM 850 N N . SER A 1 106 ? 17.620 7.562 2.815 1.00 79.50 106 SER A N 1
ATOM 851 C CA . SER A 1 106 ? 17.047 8.910 2.829 1.00 79.50 106 SER A CA 1
ATOM 852 C C . SER A 1 106 ? 16.022 9.043 1.693 1.00 79.50 106 SER A C 1
ATOM 854 O O . SER A 1 106 ? 16.355 8.849 0.524 1.00 79.50 106 SER A O 1
ATOM 856 N N . GLY A 1 107 ? 14.761 9.330 2.030 1.00 85.75 107 GLY A N 1
ATOM 857 C CA . GLY A 1 107 ? 13.663 9.485 1.067 1.00 85.75 107 GLY A CA 1
ATOM 858 C C . GLY A 1 107 ? 12.933 8.184 0.710 1.00 85.75 107 GLY A C 1
ATOM 859 O O . GLY A 1 107 ? 12.892 7.238 1.493 1.00 85.75 107 GLY A O 1
ATOM 860 N N . PHE A 1 108 ? 12.328 8.147 -0.481 1.00 89.44 108 PHE A N 1
ATOM 861 C CA . PHE A 1 108 ? 11.435 7.063 -0.900 1.00 89.44 108 PHE A CA 1
ATOM 862 C C . PHE A 1 108 ? 11.603 6.689 -2.374 1.00 89.44 108 PHE A C 1
ATOM 8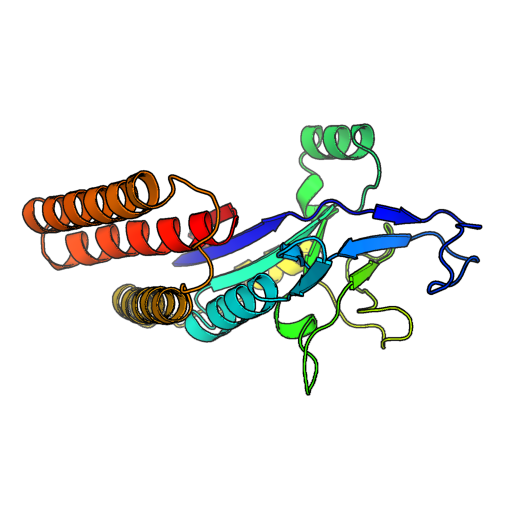64 O O . PHE A 1 108 ? 11.922 7.518 -3.233 1.00 89.44 108 PHE A O 1
ATOM 871 N N . HIS A 1 109 ? 11.313 5.429 -2.682 1.00 90.06 109 HIS A N 1
ATOM 872 C CA . HIS A 1 109 ? 11.116 4.971 -4.043 1.00 90.06 109 HIS A CA 1
ATOM 873 C C . HIS A 1 109 ? 9.814 5.539 -4.621 1.00 90.06 109 HIS A C 1
ATOM 875 O O . HIS A 1 109 ? 8.770 5.568 -3.978 1.00 90.06 109 HIS A O 1
ATOM 881 N N . SER A 1 110 ? 9.872 5.994 -5.870 1.00 89.44 110 SER A N 1
ATOM 882 C CA . SER A 1 110 ? 8.742 6.582 -6.598 1.00 89.44 110 SER A CA 1
ATOM 883 C C . SER A 1 110 ? 7.843 5.544 -7.254 1.00 89.44 110 SER A C 1
ATOM 885 O O . SER A 1 110 ? 6.666 5.816 -7.493 1.00 89.44 110 SER A O 1
ATOM 887 N N . TYR A 1 111 ? 8.394 4.371 -7.556 1.00 90.94 111 TYR A N 1
ATOM 888 C CA . TYR A 1 111 ? 7.743 3.344 -8.355 1.00 90.94 111 TYR A CA 1
ATOM 889 C C . TYR A 1 111 ? 8.030 1.958 -7.807 1.00 90.94 111 TYR A C 1
ATOM 891 O O . TYR A 1 111 ? 9.108 1.726 -7.262 1.00 90.94 111 TYR A O 1
ATOM 899 N N . TRP A 1 112 ? 7.127 1.030 -8.096 1.00 93.38 112 TRP A N 1
ATOM 900 C CA . TRP A 1 112 ? 7.368 -0.400 -7.976 1.00 93.38 112 TRP A CA 1
ATOM 901 C C . TRP A 1 112 ? 6.985 -1.093 -9.280 1.00 93.38 112 TRP A C 1
ATOM 903 O O . TRP A 1 112 ? 5.848 -0.961 -9.744 1.00 93.38 112 TRP A O 1
ATOM 913 N N . THR A 1 113 ? 7.934 -1.809 -9.875 1.00 93.50 113 THR A N 1
ATOM 914 C CA . THR A 1 113 ? 7.775 -2.515 -11.152 1.00 93.50 113 THR A CA 1
ATOM 915 C C . THR A 1 113 ? 7.817 -4.020 -10.937 1.00 93.50 113 THR A C 1
ATOM 917 O O . THR A 1 113 ? 8.611 -4.495 -10.138 1.00 93.50 113 THR A O 1
ATOM 920 N N . TYR A 1 114 ? 6.994 -4.782 -11.648 1.00 92.94 114 TYR A N 1
ATOM 921 C CA . TYR A 1 114 ? 6.907 -6.238 -11.527 1.00 92.94 114 TYR A CA 1
ATOM 922 C C . TYR A 1 114 ? 6.412 -6.862 -12.835 1.00 92.94 114 TYR A C 1
ATOM 924 O O . TYR A 1 114 ? 5.863 -6.182 -13.705 1.00 92.94 114 TYR A O 1
ATOM 932 N N . GLN A 1 115 ? 6.619 -8.166 -12.996 1.00 90.62 115 GLN A N 1
ATOM 933 C CA . GLN A 1 115 ? 6.157 -8.912 -14.168 1.00 90.62 115 GLN A CA 1
ATOM 934 C C . GLN A 1 115 ? 4.839 -9.616 -13.832 1.00 90.62 115 GLN A C 1
ATOM 936 O O . GLN A 1 115 ? 4.675 -10.123 -12.727 1.00 90.62 115 GLN A O 1
ATOM 941 N N . SER A 1 116 ? 3.905 -9.702 -14.782 1.00 86.25 116 SER A N 1
ATOM 942 C CA . SER A 1 116 ? 2.610 -10.376 -14.566 1.00 86.25 116 SER A CA 1
ATOM 943 C C . SER A 1 116 ? 2.761 -11.845 -14.150 1.00 86.25 116 SER A C 1
ATOM 945 O O . SER A 1 116 ? 1.971 -12.346 -13.357 1.00 86.25 116 SER A O 1
ATOM 947 N N . MET A 1 117 ? 3.806 -12.514 -14.646 1.00 86.25 117 MET A N 1
ATOM 948 C CA . MET A 1 117 ? 4.121 -13.916 -14.348 1.00 86.25 117 MET A CA 1
ATOM 949 C C . MET A 1 117 ? 4.973 -14.103 -13.082 1.00 86.25 117 MET A C 1
ATOM 951 O O . MET A 1 117 ? 5.186 -15.233 -12.655 1.00 86.25 117 MET A O 1
ATOM 955 N N . ASN A 1 118 ? 5.481 -13.020 -12.488 1.00 90.62 118 ASN A N 1
ATOM 956 C CA . ASN A 1 118 ? 6.325 -13.057 -11.296 1.00 90.62 118 ASN A CA 1
ATOM 957 C C . ASN A 1 118 ? 5.909 -11.925 -10.346 1.00 90.62 118 ASN A C 1
ATOM 959 O O . ASN A 1 118 ? 6.493 -10.842 -10.345 1.00 90.62 118 ASN A O 1
ATOM 963 N N . LEU A 1 119 ? 4.854 -12.196 -9.572 1.00 90.38 119 LEU A N 1
ATOM 964 C CA . LEU A 1 119 ? 4.230 -11.246 -8.642 1.00 90.38 119 LEU A CA 1
ATOM 965 C C . LEU A 1 119 ? 4.879 -11.228 -7.250 1.00 90.38 119 LEU A C 1
ATOM 967 O O . LEU A 1 119 ? 4.576 -10.337 -6.458 1.00 90.38 119 LEU A O 1
ATOM 971 N N . SER A 1 120 ? 5.747 -12.197 -6.949 1.00 92.00 120 SER A N 1
ATOM 972 C CA . SER A 1 120 ? 6.485 -12.305 -5.683 1.00 92.00 120 SER A CA 1
ATOM 973 C C . SER A 1 120 ? 7.821 -11.552 -5.699 1.00 92.00 120 SER A C 1
ATOM 975 O O . SER A 1 120 ? 8.596 -11.614 -4.750 1.00 92.00 120 SER A O 1
ATOM 977 N N . SER A 1 121 ? 8.123 -10.816 -6.769 1.00 92.88 121 SER A N 1
ATOM 978 C CA . SER A 1 121 ? 9.285 -9.933 -6.813 1.00 92.88 121 SER A CA 1
ATOM 979 C C . SER A 1 121 ? 9.003 -8.686 -7.635 1.00 92.88 121 SER A C 1
ATOM 981 O O . SER A 1 121 ? 8.135 -8.665 -8.510 1.00 92.88 121 SER A O 1
ATOM 983 N N . GLY A 1 122 ? 9.761 -7.634 -7.360 1.00 92.44 122 GLY A N 1
ATOM 984 C CA . GLY A 1 122 ? 9.692 -6.397 -8.111 1.00 92.44 122 GLY A CA 1
ATOM 985 C C . GLY A 1 122 ? 10.990 -5.612 -8.061 1.00 92.44 122 GLY A C 1
ATOM 986 O O . GLY A 1 122 ? 11.978 -6.031 -7.469 1.00 92.44 122 GLY A O 1
ATOM 987 N N . GLN A 1 123 ? 10.993 -4.472 -8.734 1.00 92.62 123 GLN A N 1
ATOM 988 C CA . GLN A 1 123 ? 12.096 -3.529 -8.764 1.00 92.62 123 GLN A CA 1
ATOM 989 C C . GLN A 1 123 ? 11.572 -2.146 -8.351 1.00 92.62 123 GLN A C 1
ATOM 991 O O . GLN A 1 123 ? 10.780 -1.547 -9.094 1.00 92.62 123 GLN A O 1
ATOM 996 N N . PRO A 1 124 ? 11.978 -1.624 -7.182 1.00 88.69 124 PRO A N 1
ATOM 997 C CA . PRO A 1 124 ? 11.649 -0.278 -6.762 1.00 88.69 124 PRO A CA 1
ATOM 998 C C . PRO A 1 124 ? 12.526 0.740 -7.506 1.00 88.69 124 PRO A C 1
ATOM 1000 O O . PRO A 1 124 ? 13.751 0.711 -7.414 1.00 88.69 124 PRO A O 1
ATOM 1003 N N . ASN A 1 125 ? 11.895 1.681 -8.218 1.00 86.62 125 ASN A N 1
ATOM 1004 C CA . ASN A 1 125 ? 12.526 2.619 -9.164 1.00 86.62 125 ASN A CA 1
ATOM 1005 C C . ASN A 1 125 ? 13.320 1.972 -10.327 1.00 86.62 125 ASN A C 1
ATOM 1007 O O . ASN A 1 125 ? 13.785 0.837 -10.240 1.00 86.62 125 ASN A O 1
ATOM 1011 N N . PRO A 1 126 ? 13.525 2.704 -11.439 1.00 80.81 126 PRO A N 1
ATOM 1012 C CA . PRO A 1 126 ? 14.415 2.236 -12.496 1.00 80.81 126 PRO A CA 1
ATOM 1013 C C . PRO A 1 126 ? 15.853 2.101 -11.977 1.00 80.81 126 PRO A C 1
ATOM 1015 O O . PRO A 1 126 ? 16.398 3.051 -11.418 1.00 80.81 126 PRO A O 1
ATOM 1018 N N . GLY A 1 127 ? 16.457 0.925 -12.159 1.00 73.44 127 GLY A N 1
ATOM 1019 C CA . GLY A 1 127 ? 17.837 0.643 -11.743 1.00 73.44 127 GLY A CA 1
ATOM 1020 C C . GLY A 1 127 ? 18.013 0.241 -10.274 1.00 73.44 127 GLY A C 1
ATOM 1021 O O . GLY A 1 127 ? 19.137 -0.057 -9.879 1.00 73.44 127 GLY A O 1
ATOM 1022 N N . GLY A 1 128 ? 16.940 0.187 -9.473 1.00 77.06 128 GLY A N 1
ATOM 1023 C CA . GLY A 1 128 ? 16.997 -0.371 -8.116 1.00 77.06 128 GLY A CA 1
ATOM 1024 C C . GLY A 1 128 ? 17.282 -1.881 -8.114 1.00 77.06 128 GLY A C 1
ATOM 1025 O O . GLY A 1 128 ? 17.114 -2.530 -9.151 1.00 77.06 128 GLY A O 1
ATOM 1026 N N . PRO A 1 129 ? 17.718 -2.470 -6.988 1.00 85.75 129 PRO A N 1
ATOM 1027 C CA . PRO A 1 129 ? 17.856 -3.920 -6.885 1.00 85.75 129 PRO A CA 1
ATOM 1028 C C . PRO A 1 129 ? 16.484 -4.589 -7.001 1.00 85.75 129 PRO A C 1
ATOM 1030 O O . PRO A 1 129 ? 15.471 -3.989 -6.654 1.00 85.75 129 PRO A O 1
ATOM 1033 N N . ARG A 1 130 ? 16.432 -5.838 -7.473 1.00 89.56 130 ARG A N 1
ATOM 1034 C CA . ARG A 1 130 ? 15.209 -6.627 -7.299 1.00 89.56 130 A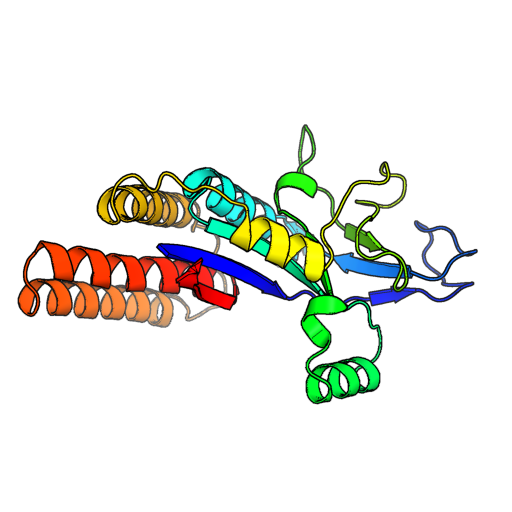RG A CA 1
ATOM 1035 C C . ARG A 1 130 ? 14.993 -6.875 -5.812 1.00 89.56 130 ARG A C 1
ATOM 1037 O O . ARG A 1 130 ? 15.943 -7.199 -5.105 1.00 89.56 130 ARG A O 1
ATOM 1044 N N . ASP A 1 131 ? 13.752 -6.739 -5.384 1.00 91.75 131 ASP A N 1
ATOM 1045 C CA . ASP A 1 131 ? 13.329 -6.969 -4.016 1.00 91.75 131 ASP A CA 1
ATOM 1046 C C . ASP A 1 131 ? 12.057 -7.825 -3.995 1.00 91.75 131 ASP A C 1
ATOM 1048 O O . ASP A 1 131 ? 11.323 -7.935 -4.985 1.00 91.75 131 ASP A O 1
ATOM 1052 N N . GLU A 1 132 ? 11.833 -8.490 -2.874 1.00 91.44 132 GLU A N 1
ATOM 1053 C CA . GLU A 1 132 ? 10.720 -9.409 -2.693 1.00 91.44 132 GLU A CA 1
ATOM 1054 C C . GLU A 1 132 ? 9.389 -8.657 -2.570 1.00 91.44 132 GLU A C 1
ATOM 1056 O O . GLU A 1 132 ? 9.284 -7.587 -1.973 1.00 91.44 132 GLU A O 1
ATOM 1061 N N . ALA A 1 133 ? 8.340 -9.256 -3.117 1.00 92.25 133 ALA A N 1
ATOM 1062 C CA . ALA A 1 133 ? 6.950 -8.903 -2.870 1.00 92.25 133 ALA A CA 1
ATOM 1063 C C . ALA A 1 133 ? 6.196 -10.174 -2.480 1.00 92.25 133 ALA A C 1
ATOM 1065 O O . ALA A 1 133 ? 6.725 -11.279 -2.568 1.00 92.25 133 ALA A O 1
ATOM 1066 N N . LYS A 1 134 ? 4.943 -10.034 -2.060 1.00 92.31 134 LYS A N 1
ATOM 1067 C CA . LYS A 1 134 ? 4.094 -11.187 -1.752 1.00 92.31 134 LYS A CA 1
ATOM 1068 C C . LYS A 1 134 ? 3.067 -11.350 -2.857 1.00 92.31 134 LYS A C 1
ATOM 1070 O O . LYS A 1 134 ? 2.448 -10.370 -3.268 1.00 92.31 134 LYS A O 1
ATOM 1075 N N . ASN A 1 135 ? 2.875 -12.566 -3.354 1.00 90.44 135 ASN A N 1
ATOM 1076 C CA . ASN A 1 135 ? 1.668 -12.862 -4.124 1.00 90.44 135 ASN A CA 1
ATOM 1077 C C . ASN A 1 135 ? 0.493 -13.122 -3.155 1.00 90.44 135 ASN A C 1
ATOM 1079 O O . ASN A 1 135 ? 0.674 -13.135 -1.936 1.00 90.44 135 ASN A O 1
ATOM 1083 N N . GLY A 1 136 ? -0.719 -13.328 -3.675 1.00 85.56 136 GLY A N 1
ATOM 1084 C CA . GLY A 1 136 ? -1.890 -13.560 -2.823 1.00 85.56 136 GLY A CA 1
ATOM 1085 C C . GLY A 1 136 ? -1.789 -14.793 -1.920 1.00 85.56 136 GLY A C 1
ATOM 1086 O O . GLY A 1 136 ? -2.296 -14.764 -0.801 1.00 85.56 136 GLY A O 1
ATOM 1087 N N . LEU A 1 137 ? -1.123 -15.861 -2.370 1.00 85.69 137 LEU A N 1
ATOM 1088 C CA . LEU A 1 137 ? -0.936 -17.072 -1.568 1.00 85.69 137 LEU A CA 1
ATOM 1089 C C . LEU A 1 137 ? 0.037 -16.823 -0.411 1.00 85.69 137 LEU A C 1
ATOM 1091 O O . LEU A 1 137 ? -0.272 -17.188 0.723 1.00 85.69 137 LEU A O 1
ATOM 1095 N N . ASP A 1 138 ? 1.166 -16.168 -0.683 1.00 87.06 138 ASP A N 1
ATOM 1096 C CA . ASP A 1 138 ? 2.157 -15.806 0.337 1.00 87.06 138 ASP A CA 1
ATOM 1097 C C . ASP A 1 138 ? 1.535 -14.856 1.364 1.00 87.06 138 ASP A C 1
ATOM 1099 O O . ASP A 1 138 ? 1.650 -15.060 2.568 1.00 87.06 138 ASP A O 1
ATOM 1103 N N . PHE A 1 139 ? 0.785 -13.859 0.886 1.00 86.38 139 PHE A N 1
ATOM 1104 C CA . PHE A 1 139 ? 0.089 -12.896 1.730 1.00 86.38 139 PHE A CA 1
ATOM 1105 C C . PHE A 1 139 ? -0.901 -13.575 2.693 1.00 86.38 139 PHE A C 1
ATOM 1107 O O . PHE A 1 139 ? -0.885 -13.290 3.891 1.00 86.38 139 PHE A O 1
ATOM 1114 N N . PHE A 1 140 ? -1.723 -14.515 2.212 1.00 81.25 140 PHE A N 1
ATOM 1115 C CA . PHE A 1 140 ? -2.626 -15.273 3.086 1.00 81.25 140 PHE A CA 1
ATOM 1116 C C . PHE A 1 140 ? -1.899 -16.262 3.996 1.00 81.25 140 PHE A C 1
ATOM 1118 O O . PHE A 1 140 ? -2.351 -16.502 5.116 1.00 81.25 140 PHE A O 1
ATOM 1125 N N . THR A 1 141 ? -0.796 -16.845 3.531 1.00 83.19 141 THR A N 1
ATOM 1126 C CA . THR A 1 141 ? 0.024 -17.744 4.349 1.00 83.19 141 THR A CA 1
ATOM 1127 C C . THR A 1 141 ? 0.611 -16.981 5.524 1.00 83.19 141 THR A C 1
ATOM 1129 O O . THR A 1 141 ? 0.451 -17.423 6.654 1.00 83.19 141 THR A O 1
ATOM 1132 N N . ASP A 1 142 ? 1.166 -15.794 5.291 1.00 79.00 142 ASP A N 1
ATOM 1133 C CA . ASP A 1 142 ? 1.661 -14.914 6.347 1.00 79.00 142 ASP A CA 1
ATOM 1134 C C . ASP A 1 142 ? 0.548 -14.474 7.290 1.00 79.00 142 ASP A C 1
ATOM 1136 O O . ASP A 1 142 ? 0.736 -14.461 8.499 1.00 79.00 142 ASP A O 1
ATOM 1140 N N . MET A 1 143 ? -0.628 -14.140 6.756 1.00 76.69 143 MET A N 1
ATOM 1141 C CA . MET A 1 143 ? -1.793 -13.783 7.564 1.00 76.69 143 MET A CA 1
ATOM 1142 C C . MET A 1 143 ? -2.179 -14.897 8.550 1.00 76.69 143 MET A C 1
ATOM 1144 O O . MET A 1 143 ? -2.534 -14.599 9.685 1.00 76.69 143 MET A O 1
ATOM 1148 N N . ARG A 1 144 ? -2.079 -16.165 8.128 1.00 72.75 144 ARG A N 1
ATOM 1149 C CA . ARG A 1 144 ? -2.360 -17.347 8.964 1.00 72.75 144 ARG A CA 1
ATOM 1150 C C . ARG A 1 144 ? -1.195 -17.741 9.871 1.00 72.75 144 ARG A C 1
ATOM 1152 O O . ARG A 1 144 ? -1.414 -18.255 10.959 1.00 72.75 144 ARG A O 1
ATOM 1159 N N . ALA A 1 145 ? 0.036 -17.575 9.393 1.00 69.38 145 ALA A N 1
ATOM 1160 C CA . ALA A 1 145 ? 1.253 -17.995 10.084 1.00 69.38 145 ALA A CA 1
ATOM 1161 C C . ALA A 1 145 ? 1.721 -16.980 11.121 1.00 69.38 145 ALA A C 1
ATOM 1163 O O . ALA A 1 145 ? 2.559 -17.298 11.969 1.00 69.38 145 ALA A O 1
ATOM 1164 N N . ALA A 1 146 ? 1.230 -15.749 11.041 1.00 64.50 146 ALA A N 1
ATOM 1165 C CA . ALA A 1 146 ? 1.621 -14.729 11.971 1.00 64.50 146 ALA A CA 1
ATOM 1166 C C . ALA A 1 146 ? 1.050 -15.036 13.366 1.00 64.50 146 ALA A C 1
ATOM 1168 O O . ALA A 1 146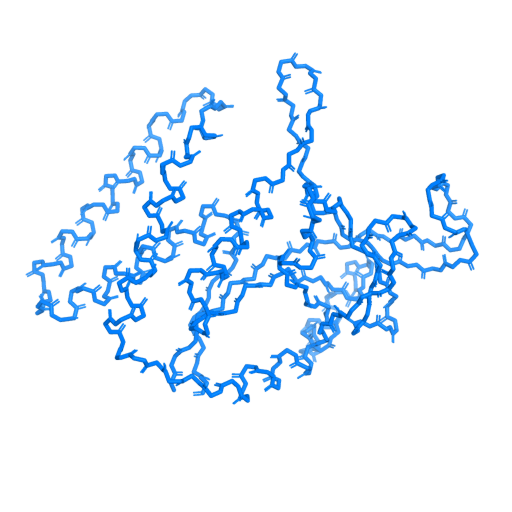 ? -0.104 -14.769 13.695 1.00 64.50 146 ALA A O 1
ATOM 1169 N N . ASN A 1 147 ? 1.915 -15.645 14.182 1.00 53.69 147 ASN A N 1
ATOM 1170 C CA . ASN A 1 147 ? 1.731 -15.865 15.608 1.00 53.69 147 ASN A CA 1
ATOM 1171 C C . ASN A 1 147 ? 1.744 -14.512 16.310 1.00 53.69 147 ASN A C 1
ATOM 1173 O O . ASN A 1 147 ? 2.783 -14.022 16.756 1.00 53.69 147 ASN A O 1
ATOM 1177 N N . PHE A 1 148 ? 0.579 -13.893 16.393 1.00 53.00 148 PHE A N 1
ATOM 1178 C CA . PHE A 1 148 ? 0.421 -12.688 17.172 1.00 53.00 148 PHE A CA 1
ATOM 1179 C C . PHE A 1 148 ? 0.199 -13.079 18.626 1.00 53.00 148 PHE A C 1
ATOM 1181 O O . PHE A 1 148 ? -0.884 -13.519 19.004 1.00 53.00 148 PHE A O 1
ATOM 1188 N N . SER A 1 149 ? 1.212 -12.864 19.474 1.00 43.47 149 SER A N 1
ATOM 1189 C CA . SER A 1 149 ? 0.922 -12.515 20.861 1.00 43.47 149 SER A CA 1
ATOM 1190 C C . SER A 1 149 ? 0.285 -11.131 20.812 1.00 43.47 149 SER A C 1
ATOM 1192 O O . SER A 1 149 ? 0.951 -10.113 20.994 1.00 43.47 149 SER A O 1
ATOM 1194 N N . ALA A 1 150 ? -1.001 -11.074 20.473 1.00 42.50 150 ALA A N 1
ATOM 1195 C CA . ALA A 1 150 ? -1.781 -9.936 20.881 1.00 42.50 150 ALA A CA 1
ATOM 1196 C C . ALA A 1 150 ? -1.703 -9.963 22.410 1.00 42.50 150 ALA A C 1
ATOM 1198 O O . ALA A 1 150 ? -2.383 -10.750 23.070 1.00 42.50 150 ALA A O 1
ATOM 1199 N N . SER A 1 151 ? -0.849 -9.113 22.981 1.00 42.91 151 SER A N 1
ATOM 1200 C CA . SER A 1 151 ? -1.223 -8.484 24.234 1.00 42.91 151 SER A CA 1
ATOM 1201 C C . SER A 1 151 ? -2.675 -8.029 24.080 1.00 42.91 151 SER A C 1
ATOM 1203 O O . SER A 1 151 ? -3.068 -7.708 22.953 1.00 42.91 151 SER A O 1
ATOM 1205 N N . SER A 1 152 ? -3.470 -8.182 25.149 1.00 47.28 152 SER A N 1
ATOM 1206 C CA . SER A 1 152 ? -4.943 -8.228 25.113 1.00 47.28 152 SER A CA 1
ATOM 1207 C C . SER A 1 152 ? -5.537 -7.237 24.114 1.00 47.28 152 SER A C 1
ATOM 1209 O O . SER A 1 152 ? -4.922 -6.223 23.817 1.00 47.28 152 SER A O 1
ATOM 1211 N N . LEU A 1 153 ? -6.746 -7.492 23.602 1.00 43.50 153 LEU A N 1
ATOM 1212 C CA . LEU A 1 153 ? -7.434 -6.574 22.679 1.00 43.50 153 LEU A CA 1
ATOM 1213 C C . LEU A 1 153 ? -7.233 -5.082 23.048 1.00 43.50 153 LEU A C 1
ATOM 1215 O O . LEU A 1 153 ? -7.054 -4.256 22.167 1.00 43.50 153 LEU A O 1
ATOM 1219 N N . ASP A 1 154 ? -7.149 -4.775 24.344 1.00 43.31 154 ASP A N 1
ATOM 1220 C CA . ASP A 1 154 ? -6.841 -3.473 24.946 1.00 43.31 154 ASP A CA 1
ATOM 1221 C C . ASP A 1 154 ? -5.445 -2.870 24.621 1.00 43.31 154 ASP A C 1
ATOM 1223 O O . ASP A 1 154 ? -5.313 -1.656 24.483 1.00 43.31 154 ASP A O 1
ATOM 1227 N N . GLU A 1 155 ? -4.379 -3.660 24.471 1.00 42.31 155 GLU A N 1
ATOM 1228 C CA . GLU A 1 155 ? -3.040 -3.169 24.092 1.00 42.31 155 GLU A CA 1
ATOM 1229 C C . GLU A 1 155 ? -2.939 -2.905 22.582 1.00 42.31 155 GLU A C 1
ATOM 1231 O O . GLU A 1 155 ? -2.327 -1.922 22.152 1.00 42.31 155 GLU A O 1
ATOM 1236 N N . PHE A 1 156 ? -3.620 -3.731 21.776 1.00 43.38 156 PHE A N 1
ATOM 1237 C CA . PHE A 1 156 ? -3.865 -3.449 20.358 1.00 43.38 156 PHE A CA 1
ATOM 1238 C C . PHE A 1 156 ? -4.572 -2.099 20.177 1.00 43.38 156 PHE A C 1
ATOM 1240 O O . PHE A 1 156 ? -4.191 -1.277 19.337 1.00 43.38 156 PHE A O 1
ATOM 1247 N N . VAL A 1 157 ? -5.567 -1.854 21.031 1.00 46.38 157 VAL A N 1
ATOM 1248 C CA . VAL A 1 157 ? -6.348 -0.621 21.094 1.00 46.38 157 VAL A CA 1
ATOM 1249 C C . VAL A 1 157 ? -5.493 0.609 21.349 1.00 46.38 157 VAL A C 1
ATOM 1251 O O . VAL A 1 157 ? -5.507 1.560 20.564 1.00 46.38 157 VAL A O 1
ATOM 1254 N N . TYR A 1 158 ? -4.697 0.561 22.409 1.00 42.78 158 TYR A N 1
ATOM 1255 C CA . TYR A 1 158 ? -3.910 1.694 22.876 1.00 42.78 158 TYR A CA 1
ATOM 1256 C C . TYR A 1 158 ? -2.880 2.197 21.843 1.00 42.78 158 TYR A C 1
ATOM 1258 O O . TYR A 1 158 ? -2.765 3.404 21.609 1.00 42.78 158 TYR A O 1
ATOM 1266 N N . ASN A 1 159 ? -2.176 1.284 21.164 1.00 42.41 159 ASN A N 1
ATOM 1267 C CA . ASN A 1 159 ? -1.146 1.644 20.179 1.00 42.41 159 ASN A CA 1
ATOM 1268 C C . ASN A 1 159 ? -1.740 2.222 18.878 1.00 42.41 159 ASN A C 1
ATOM 1270 O O . ASN A 1 159 ? -1.148 3.114 18.265 1.00 42.41 159 ASN A O 1
ATOM 1274 N N . SER A 1 160 ? -2.942 1.774 18.500 1.00 42.12 160 SER A N 1
ATOM 1275 C CA . SER A 1 160 ? -3.684 2.241 17.319 1.00 42.12 160 SER A CA 1
ATOM 1276 C C . SER A 1 160 ? -4.119 3.709 17.435 1.00 42.12 160 SER A C 1
ATOM 1278 O O . SER A 1 160 ? -3.941 4.508 16.511 1.00 42.12 160 SER A O 1
ATOM 1280 N N . SER A 1 161 ? -4.670 4.082 18.594 1.00 41.62 161 SER A N 1
ATOM 1281 C CA . SER A 1 161 ? -5.158 5.436 18.886 1.00 41.62 161 SER A CA 1
ATOM 1282 C C . SER A 1 161 ? -4.021 6.456 19.012 1.00 41.62 161 SER A C 1
ATOM 1284 O O . SER A 1 161 ? -4.131 7.577 18.509 1.00 41.62 161 SER A O 1
ATOM 1286 N N . LEU A 1 162 ? -2.887 6.060 19.603 1.00 42.91 162 LEU A N 1
ATOM 1287 C CA . LEU A 1 162 ? -1.691 6.906 19.696 1.00 42.91 162 LEU A CA 1
ATOM 1288 C C . LEU A 1 162 ? -1.125 7.243 18.302 1.00 42.91 162 LEU A C 1
ATOM 1290 O O . LEU A 1 162 ? -0.645 8.354 18.069 1.00 42.91 162 LEU A O 1
ATOM 1294 N N . ALA A 1 163 ? -1.243 6.308 17.358 1.00 43.59 163 ALA A N 1
ATOM 1295 C CA . ALA A 1 163 ? -0.801 6.471 15.980 1.00 43.59 163 ALA A CA 1
ATOM 1296 C C . ALA A 1 163 ? -1.676 7.389 15.144 1.00 43.59 163 ALA A C 1
ATOM 1298 O O . ALA A 1 163 ? -1.169 8.255 14.427 1.00 43.59 163 ALA A O 1
ATOM 1299 N N . ALA A 1 164 ? -2.991 7.243 15.288 1.00 42.78 164 ALA A N 1
ATOM 1300 C CA . ALA A 1 164 ? -3.966 8.149 14.699 1.00 42.78 164 ALA A CA 1
ATOM 1301 C C . ALA A 1 164 ? -3.759 9.593 15.188 1.00 42.78 164 ALA A C 1
ATOM 1303 O O . ALA A 1 164 ? -3.818 10.531 14.392 1.00 42.78 164 ALA A O 1
ATOM 1304 N N . ALA A 1 165 ? -3.486 9.772 16.486 1.00 41.88 165 ALA A N 1
ATOM 1305 C CA . ALA A 1 165 ? -3.219 11.077 17.087 1.00 41.88 165 ALA A CA 1
ATOM 1306 C C . ALA A 1 165 ? -1.928 11.721 16.546 1.00 41.88 165 ALA A C 1
ATOM 1308 O O . ALA A 1 165 ? -1.925 12.905 16.216 1.00 41.88 165 ALA A O 1
ATOM 1309 N N . ARG A 1 166 ? -0.857 10.939 16.359 1.00 43.16 166 ARG A N 1
ATOM 1310 C CA . ARG A 1 166 ? 0.406 11.423 15.769 1.00 43.16 166 ARG A CA 1
ATOM 1311 C C . ARG A 1 166 ? 0.290 11.736 14.275 1.00 43.16 166 ARG A C 1
ATOM 1313 O O . ARG A 1 166 ? 0.841 12.733 13.818 1.00 43.16 166 ARG A O 1
ATOM 1320 N N . ALA A 1 167 ? -0.477 10.946 13.520 1.00 42.31 167 ALA A N 1
ATOM 1321 C CA . ALA A 1 167 ? -0.793 11.253 12.123 1.00 42.31 167 ALA A CA 1
ATOM 1322 C C . ALA A 1 167 ? -1.622 12.550 11.995 1.00 42.31 167 ALA A C 1
ATOM 1324 O O . ALA A 1 167 ? -1.405 13.322 11.063 1.00 42.31 167 ALA A O 1
ATOM 1325 N N . LYS A 1 168 ? -2.509 12.827 12.968 1.00 42.19 168 LYS A N 1
ATOM 1326 C CA . LYS A 1 168 ? -3.253 14.094 13.093 1.00 42.19 168 LYS A CA 1
ATOM 1327 C C . LYS A 1 168 ? -2.360 15.300 13.421 1.00 42.19 168 LYS A C 1
ATOM 1329 O O . LYS A 1 168 ? -2.619 16.389 12.917 1.00 42.19 168 LYS A O 1
ATOM 1334 N N . GLU A 1 169 ? -1.293 15.137 14.203 1.00 41.16 169 GLU A N 1
ATOM 1335 C CA . GLU A 1 169 ? -0.312 16.217 14.432 1.00 41.16 169 GLU A CA 1
ATOM 1336 C C . GLU A 1 169 ? 0.520 16.542 13.173 1.00 41.16 169 GLU A C 1
ATOM 1338 O O . GLU A 1 169 ? 0.950 17.682 12.992 1.00 41.16 169 GLU A O 1
ATOM 1343 N N . GLY A 1 170 ? 0.665 15.588 12.245 1.00 40.34 170 GLY A N 1
ATOM 1344 C CA . GLY A 1 170 ? 1.207 15.822 10.899 1.00 40.34 170 GLY A CA 1
ATOM 1345 C C . GLY A 1 170 ? 0.228 16.499 9.922 1.00 40.34 170 GLY A C 1
ATOM 1346 O O . GLY A 1 170 ? 0.633 16.971 8.855 1.00 40.34 170 GLY A O 1
ATOM 1347 N N . ASP A 1 171 ? -1.054 16.618 10.285 1.00 43.41 171 ASP A N 1
ATOM 1348 C CA . ASP A 1 171 ? -2.187 16.936 9.400 1.00 43.41 171 ASP A CA 1
ATOM 1349 C C . ASP A 1 171 ? -2.369 18.443 9.120 1.00 43.41 171 ASP A C 1
ATOM 1351 O O . ASP A 1 171 ? -3.453 18.951 8.820 1.00 43.41 171 ASP A O 1
ATOM 1355 N N . SER A 1 172 ? -1.255 19.180 9.078 1.00 41.06 172 SER A N 1
ATOM 1356 C CA . SER A 1 172 ? -1.193 20.472 8.377 1.00 41.06 172 SER A CA 1
ATOM 1357 C C . SER A 1 172 ? -1.423 20.338 6.854 1.00 41.06 172 SER A C 1
ATOM 1359 O O . SER A 1 172 ? -1.517 21.342 6.142 1.00 41.06 172 SER A O 1
ATOM 1361 N N . TRP A 1 173 ? -1.567 19.112 6.333 1.00 41.56 173 TRP A N 1
ATOM 1362 C CA . TRP A 1 173 ? -1.610 18.806 4.902 1.00 41.56 173 TRP A CA 1
ATOM 1363 C C . TRP A 1 173 ? -3.002 18.718 4.259 1.00 41.56 173 TRP A C 1
ATOM 1365 O O . TRP A 1 173 ? -3.091 18.717 3.021 1.00 41.56 173 TRP A O 1
ATOM 1375 N N . LYS A 1 174 ? -4.081 18.800 5.048 1.00 40.31 174 LYS A N 1
ATOM 1376 C CA . LYS A 1 174 ? -5.471 18.946 4.567 1.00 40.31 174 LYS A CA 1
ATOM 1377 C C . LYS A 1 174 ? -6.002 20.388 4.570 1.00 40.31 174 LYS A C 1
ATOM 1379 O O . LYS A 1 174 ? -7.190 20.627 4.735 1.00 40.31 174 LYS A O 1
ATOM 1384 N N . ARG A 1 175 ? -5.148 21.391 4.338 1.00 41.25 175 ARG A N 1
ATOM 1385 C CA . ARG A 1 175 ? -5.610 22.766 4.057 1.00 41.25 175 ARG A CA 1
ATOM 1386 C C . ARG A 1 175 ? -5.214 23.210 2.660 1.00 41.25 175 ARG A C 1
ATOM 1388 O O . ARG A 1 175 ? -4.237 23.941 2.512 1.00 41.25 175 ARG A O 1
ATOM 1395 N N . ARG A 1 176 ? -5.972 22.791 1.634 1.00 39.25 176 ARG A N 1
ATOM 1396 C CA . ARG A 1 176 ? -6.168 23.571 0.387 1.00 39.25 176 ARG A CA 1
ATOM 1397 C C . ARG A 1 176 ? -7.126 22.897 -0.612 1.00 39.25 176 ARG A C 1
ATOM 1399 O O . ARG A 1 176 ? -6.778 22.693 -1.773 1.00 39.25 176 ARG A O 1
ATOM 1406 N N . ARG A 1 177 ? -8.392 22.718 -0.244 1.00 38.88 177 ARG A N 1
ATOM 1407 C CA . ARG A 1 177 ? -9.507 23.077 -1.133 1.00 38.88 177 ARG A CA 1
ATOM 1408 C C . ARG A 1 177 ? -10.459 24.008 -0.391 1.00 38.88 177 ARG A C 1
ATOM 1410 O O . ARG A 1 177 ? -10.942 23.724 0.697 1.00 38.88 177 ARG A O 1
ATOM 1417 N N . GLY A 1 178 ? -10.666 25.188 -0.973 1.00 38.75 178 GLY A N 1
ATOM 1418 C CA . GLY A 1 178 ? -11.551 26.209 -0.421 1.00 38.75 178 GLY A CA 1
ATOM 1419 C C . GLY A 1 178 ? -12.931 25.619 -0.132 1.00 38.75 178 GLY A C 1
ATOM 1420 O O . GLY A 1 178 ? -13.537 25.047 -1.034 1.00 38.75 178 GLY A O 1
ATOM 1421 N N . ARG A 1 179 ? -13.387 25.799 1.117 1.00 45.69 179 ARG A N 1
ATOM 1422 C CA . ARG A 1 179 ? -14.579 25.220 1.784 1.00 45.69 179 ARG A CA 1
ATOM 1423 C C . ARG A 1 179 ? -14.375 23.930 2.605 1.00 45.69 179 ARG A C 1
ATOM 1425 O O . ARG A 1 179 ? -15.360 23.304 2.967 1.00 45.69 179 ARG A O 1
ATOM 1432 N N . GLU A 1 180 ? -13.146 23.564 2.977 1.00 45.81 180 GLU A N 1
ATOM 1433 C CA . GLU A 1 180 ? -12.875 22.369 3.811 1.00 45.81 180 GLU A CA 1
ATOM 1434 C C . GLU A 1 180 ? -13.005 22.540 5.334 1.00 45.81 180 GLU A C 1
ATOM 1436 O O . GLU A 1 180 ? -13.075 21.523 6.016 1.00 45.81 180 GLU A O 1
ATOM 1441 N N . GLY A 1 181 ? -13.103 23.764 5.872 1.00 45.34 181 GLY A N 1
ATOM 1442 C CA . GLY A 1 181 ? -13.366 23.953 7.311 1.00 45.34 181 GLY A CA 1
ATOM 1443 C C . GLY A 1 181 ? -14.641 23.222 7.738 1.00 45.34 181 GLY A C 1
ATOM 1444 O O . GLY A 1 181 ? -14.614 22.392 8.625 1.00 45.34 181 GLY A O 1
ATOM 1445 N N . SER A 1 182 ? -15.715 23.362 6.958 1.00 55.44 182 SER A N 1
ATOM 1446 C CA . SER A 1 182 ? -17.005 22.750 7.279 1.00 55.44 182 SER A CA 1
ATOM 1447 C C . SER A 1 182 ? -16.982 21.220 7.309 1.00 55.44 182 SER A C 1
ATOM 1449 O O . SER A 1 182 ? -17.526 20.656 8.240 1.00 55.44 182 SER A O 1
ATOM 1451 N N . PHE A 1 183 ? -16.406 20.519 6.328 1.00 46.09 183 PHE A N 1
ATOM 1452 C CA . PHE A 1 183 ? -16.612 19.064 6.243 1.00 46.09 183 PHE A CA 1
ATOM 1453 C C . PHE A 1 183 ? -15.699 18.266 7.178 1.00 46.09 183 PHE A C 1
ATOM 1455 O O . PHE A 1 183 ? -16.150 17.296 7.775 1.00 46.09 183 PHE A O 1
ATOM 1462 N N . ALA A 1 184 ? -14.433 18.666 7.318 1.00 54.25 184 ALA A N 1
ATOM 1463 C CA . ALA A 1 184 ? -13.508 17.992 8.225 1.00 54.25 184 ALA A CA 1
ATOM 1464 C C . ALA A 1 184 ? -13.849 18.281 9.695 1.00 54.25 184 ALA A C 1
ATOM 1466 O O . ALA A 1 184 ? -13.783 17.369 10.512 1.00 54.25 184 ALA A O 1
ATOM 1467 N N . GLU A 1 185 ? -14.263 19.514 10.014 1.00 58.66 185 GLU A N 1
ATOM 1468 C CA . GLU A 1 185 ? -14.754 19.861 11.354 1.00 58.66 185 GLU A CA 1
ATOM 1469 C C . GLU A 1 185 ? -16.069 19.135 11.649 1.00 58.66 185 GLU A C 1
ATOM 1471 O O . GLU A 1 185 ? -16.166 18.517 12.699 1.00 58.66 185 GLU A O 1
ATOM 1476 N N . LEU A 1 186 ? -17.019 19.078 10.703 1.00 60.31 186 LEU A N 1
ATOM 1477 C CA . LEU A 1 186 ? -18.257 18.299 10.868 1.00 60.31 186 LEU A CA 1
ATOM 1478 C C . LEU A 1 186 ? -18.000 16.795 11.014 1.00 60.31 186 LEU A C 1
ATOM 1480 O O . LEU A 1 186 ? -18.742 16.111 11.709 1.00 60.31 186 LEU A O 1
ATOM 1484 N N . GLU A 1 187 ? -16.994 16.245 10.335 1.00 63.53 187 GLU A N 1
ATOM 1485 C CA . GLU A 1 187 ? -16.653 14.825 10.438 1.00 63.53 187 GLU A CA 1
ATOM 1486 C C . GLU A 1 187 ? -15.946 14.504 11.762 1.00 63.53 187 GLU A C 1
ATOM 1488 O O . GLU A 1 187 ? -16.207 13.458 12.354 1.00 63.53 187 GLU A O 1
ATOM 1493 N N . GLU A 1 188 ? -15.115 15.416 12.266 1.00 68.44 188 GLU A N 1
ATOM 1494 C CA . GLU A 1 188 ? -14.506 15.310 13.593 1.00 68.44 188 GLU A CA 1
ATOM 1495 C C . GLU A 1 188 ? -15.529 15.529 14.719 1.00 68.44 188 GLU A C 1
ATOM 1497 O O . GLU A 1 188 ? -15.532 14.771 15.688 1.00 68.44 188 GLU A O 1
ATOM 1502 N N . GLU A 1 189 ? -16.436 16.501 14.583 1.00 69.75 189 GLU A N 1
ATOM 1503 C CA . GLU A 1 189 ? -17.570 16.709 15.494 1.00 69.75 189 GLU A CA 1
ATOM 1504 C C . GLU A 1 189 ? -18.452 15.467 15.521 1.00 69.75 189 GLU A C 1
ATOM 1506 O O . GLU A 1 189 ? -18.673 14.895 16.584 1.00 69.75 189 GLU A O 1
ATOM 1511 N N . ARG A 1 190 ? -18.857 14.961 14.352 1.00 67.69 190 ARG A N 1
ATOM 1512 C CA . ARG A 1 190 ? -19.667 13.744 14.251 1.00 67.69 190 ARG A CA 1
ATOM 1513 C C . ARG A 1 190 ? -18.946 12.522 14.815 1.00 67.69 190 ARG A C 1
ATOM 1515 O O . ARG A 1 190 ? -19.579 11.675 15.436 1.00 67.69 190 ARG A O 1
ATOM 1522 N N . ARG A 1 191 ? -17.628 12.405 14.623 1.00 71.62 191 ARG A N 1
ATOM 1523 C CA . ARG A 1 191 ? -16.826 11.350 15.260 1.00 71.62 191 ARG A CA 1
ATOM 1524 C C . ARG A 1 191 ? -16.858 11.495 16.778 1.00 71.62 191 ARG A C 1
ATOM 1526 O O . ARG A 1 191 ? -17.059 10.498 17.459 1.00 71.62 191 ARG A O 1
ATOM 1533 N N . THR A 1 192 ? -16.670 12.706 17.292 1.00 77.94 192 THR A N 1
ATOM 1534 C CA . THR A 1 192 ? -16.673 12.993 18.732 1.00 77.94 192 THR A CA 1
ATOM 1535 C C . THR A 1 192 ? -18.036 12.681 19.345 1.00 77.94 192 THR A C 1
ATOM 1537 O O . THR A 1 192 ? -18.100 11.993 20.358 1.00 77.94 192 THR A O 1
ATOM 1540 N N . GLU A 1 193 ? -19.125 13.073 18.682 1.00 75.31 193 GLU A N 1
ATOM 1541 C CA . GLU A 1 193 ? -20.497 12.760 19.091 1.00 75.31 193 GLU A CA 1
ATOM 1542 C C . GLU A 1 193 ? -20.749 11.250 19.158 1.00 75.31 193 GLU A C 1
ATOM 1544 O O . GLU A 1 193 ? -21.257 10.760 20.165 1.00 75.31 193 GLU A O 1
ATOM 1549 N N . VAL A 1 194 ? -20.346 10.499 18.127 1.00 70.00 194 VAL A N 1
ATOM 1550 C CA . VAL A 1 194 ? -20.494 9.034 18.103 1.00 70.00 194 VAL A CA 1
ATOM 1551 C C . VAL A 1 194 ? -19.627 8.375 19.183 1.00 70.00 194 VAL A C 1
ATOM 1553 O O . VAL A 1 194 ? -20.070 7.432 19.833 1.00 70.00 194 VAL A O 1
ATOM 1556 N N . VAL A 1 195 ? -18.408 8.869 19.418 1.00 77.44 195 VAL A N 1
ATOM 1557 C CA . VAL A 1 195 ? -17.517 8.374 20.483 1.00 77.44 195 VAL A CA 1
ATOM 1558 C C . VAL A 1 195 ? -18.122 8.613 21.867 1.00 77.44 195 VAL A C 1
ATOM 1560 O O . VAL A 1 195 ? -18.136 7.706 22.703 1.00 77.44 195 VAL A O 1
ATOM 1563 N N . ASP A 1 196 ? -18.656 9.807 22.104 1.00 78.88 196 ASP A N 1
ATOM 1564 C CA . ASP A 1 196 ? -19.300 10.167 23.363 1.00 78.88 196 ASP A CA 1
ATOM 1565 C C . ASP A 1 196 ? -20.592 9.376 23.588 1.00 78.88 196 ASP A C 1
ATOM 1567 O O . ASP A 1 196 ? -20.865 8.950 24.710 1.00 78.88 196 ASP A O 1
ATOM 1571 N N . GLU A 1 197 ? -21.381 9.140 22.538 1.00 68.38 197 GLU A N 1
ATOM 1572 C CA . GLU A 1 197 ? -22.574 8.295 22.590 1.00 68.38 197 GLU A CA 1
ATOM 1573 C C . GLU A 1 197 ? -22.215 6.846 22.942 1.00 68.38 197 GLU A C 1
ATOM 1575 O O . GLU A 1 197 ? -22.781 6.275 23.876 1.00 68.38 197 GLU A O 1
ATOM 1580 N N . VAL A 1 198 ? -21.215 6.269 22.273 1.00 69.88 198 VAL A N 1
ATOM 1581 C CA . VAL A 1 198 ? -20.721 4.914 22.557 1.00 69.88 198 VAL A CA 1
ATOM 1582 C C . VAL A 1 198 ? -20.270 4.787 24.015 1.00 69.88 198 VAL A C 1
ATOM 1584 O O . VAL A 1 198 ? -20.640 3.832 24.699 1.00 69.88 198 VAL A O 1
ATOM 1587 N N . ARG A 1 199 ? -19.539 5.779 24.534 1.00 79.81 199 ARG A N 1
ATOM 1588 C CA . ARG A 1 199 ? -19.102 5.810 25.940 1.00 79.81 199 ARG A CA 1
ATOM 1589 C C . ARG A 1 199 ? -20.238 5.934 26.948 1.00 79.81 199 ARG A C 1
ATOM 1591 O O . ARG A 1 199 ? -20.064 5.528 28.093 1.00 79.81 199 ARG A O 1
ATOM 1598 N N . ARG A 1 200 ? -21.391 6.477 26.551 1.00 76.06 200 ARG A N 1
ATOM 1599 C CA . ARG A 1 200 ? -22.592 6.543 27.400 1.00 76.06 200 ARG A CA 1
ATOM 1600 C C . ARG A 1 200 ? -23.404 5.250 27.376 1.00 76.06 200 ARG A C 1
ATOM 1602 O O . ARG A 1 200 ? -24.030 4.922 28.379 1.00 76.06 200 ARG A O 1
ATOM 1609 N N . VAL A 1 201 ? -23.443 4.560 26.237 1.00 73.75 201 VAL A N 1
ATOM 1610 C CA . VAL A 1 201 ? -24.334 3.410 26.003 1.00 73.75 201 VAL A CA 1
ATOM 1611 C C . VAL A 1 201 ? -23.709 2.088 26.447 1.00 73.75 201 VAL A C 1
ATOM 1613 O O . VAL A 1 201 ? -24.410 1.214 26.956 1.00 73.75 201 VAL A O 1
ATOM 1616 N N . PHE A 1 202 ? -22.401 1.924 26.263 1.00 67.44 202 PHE A N 1
ATOM 1617 C CA . PHE A 1 202 ? -21.711 0.666 26.533 1.00 67.44 202 PHE A CA 1
ATOM 1618 C C . PHE A 1 202 ? -20.947 0.710 27.862 1.00 67.44 202 PHE A C 1
ATOM 1620 O O . PHE A 1 202 ? -20.534 1.768 28.332 1.00 67.44 202 PHE A O 1
ATOM 1627 N N . SER A 1 203 ? -20.727 -0.459 28.478 1.00 73.62 203 SER A N 1
ATOM 1628 C CA . SER A 1 203 ? -19.801 -0.571 29.613 1.00 73.62 203 SER A CA 1
ATOM 1629 C C . SER A 1 203 ? -18.405 -0.115 29.190 1.00 73.62 203 SER A C 1
ATOM 1631 O O . SER A 1 203 ? -18.024 -0.351 28.047 1.00 73.62 203 SER A O 1
ATOM 1633 N N . THR A 1 204 ? -17.620 0.465 30.102 1.00 67.31 204 THR A N 1
ATOM 1634 C CA . THR A 1 204 ? -16.321 1.098 29.794 1.00 67.31 204 THR A CA 1
ATOM 1635 C C . THR A 1 204 ? -15.426 0.242 28.888 1.00 67.31 204 THR A C 1
ATOM 1637 O O . THR A 1 204 ? -14.980 0.720 27.855 1.00 67.31 204 THR A O 1
ATOM 1640 N N . SER A 1 205 ? -15.285 -1.058 29.177 1.00 59.97 205 SER A N 1
ATOM 1641 C CA . SER A 1 205 ? -14.479 -1.974 28.353 1.00 59.97 205 SER A CA 1
ATOM 1642 C C . SER A 1 205 ? -14.984 -2.147 26.913 1.00 59.97 205 SER A C 1
ATOM 1644 O O . SER A 1 205 ? -14.189 -2.238 25.986 1.00 59.97 205 SER A O 1
ATOM 1646 N N . HIS A 1 206 ? -16.301 -2.203 26.702 1.00 50.19 206 HIS A N 1
ATOM 1647 C CA . HIS A 1 206 ? -16.896 -2.358 25.372 1.00 50.19 206 HIS A CA 1
ATOM 1648 C C . HIS A 1 206 ? -16.947 -1.024 24.628 1.00 50.19 206 HIS A C 1
ATOM 1650 O O . HIS A 1 206 ? -16.732 -0.986 23.418 1.00 50.19 206 HIS A O 1
ATOM 1656 N N . ALA A 1 207 ? -17.196 0.072 25.347 1.00 61.69 207 ALA A N 1
ATOM 1657 C CA . ALA A 1 207 ? -17.157 1.413 24.789 1.00 61.69 207 ALA A CA 1
ATOM 1658 C C . ALA A 1 207 ? -15.784 1.717 24.183 1.00 61.69 207 ALA A C 1
ATOM 1660 O O . ALA A 1 207 ? -15.712 2.177 23.048 1.00 61.69 207 ALA A O 1
ATOM 1661 N N . ASP A 1 208 ? -14.702 1.402 24.895 1.00 58.75 208 ASP A N 1
ATOM 1662 C CA . ASP A 1 208 ? -13.343 1.692 24.434 1.00 58.75 208 ASP A CA 1
ATOM 1663 C C . ASP A 1 208 ? -12.970 0.894 23.170 1.00 58.75 208 ASP A C 1
ATOM 1665 O O . ASP A 1 208 ? -12.394 1.452 22.234 1.00 58.75 208 ASP A O 1
ATOM 1669 N N . GLN A 1 209 ? -13.389 -0.373 23.076 1.00 55.62 209 GLN A N 1
ATOM 1670 C CA . GLN A 1 209 ? -13.193 -1.206 21.879 1.00 55.62 209 GLN A CA 1
ATOM 1671 C C . GLN A 1 209 ? -13.958 -0.669 20.656 1.00 55.62 209 GLN A C 1
ATOM 1673 O O . GLN A 1 209 ? -13.429 -0.616 19.540 1.00 55.62 209 GLN A O 1
ATOM 1678 N N . ILE A 1 210 ? -15.210 -0.243 20.852 1.00 58.22 210 ILE A N 1
ATOM 1679 C CA . ILE A 1 210 ? -16.044 0.316 19.779 1.00 58.22 210 ILE A CA 1
ATOM 1680 C C . ILE A 1 210 ? -15.492 1.673 19.327 1.00 58.22 210 ILE A C 1
ATOM 1682 O O . IL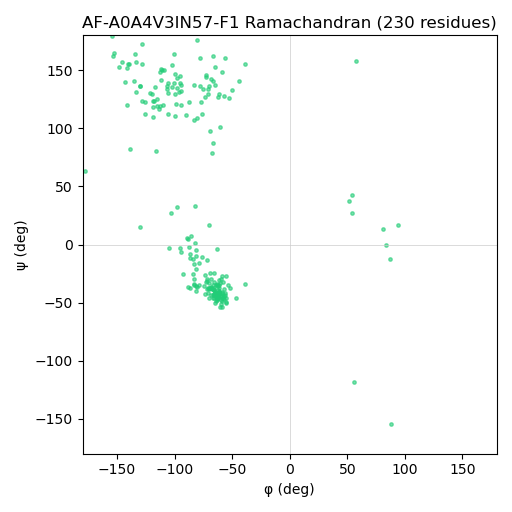E A 1 210 ? -15.372 1.918 18.126 1.00 58.22 210 ILE A O 1
ATOM 1686 N N . VAL A 1 211 ? -15.102 2.536 20.270 1.00 65.38 211 VAL A N 1
ATOM 1687 C CA . VAL A 1 211 ? -14.456 3.822 19.978 1.00 65.38 211 VAL A CA 1
ATOM 1688 C C . VAL A 1 211 ? -13.222 3.602 19.116 1.00 65.38 211 VAL A C 1
ATOM 1690 O O . VAL A 1 211 ? -13.115 4.198 18.051 1.00 65.38 211 VAL A O 1
ATOM 1693 N N . GLN A 1 212 ? -12.334 2.690 19.491 1.00 62.66 212 GLN A N 1
ATOM 1694 C CA . GLN A 1 212 ? -11.104 2.461 18.739 1.00 62.66 212 GLN A CA 1
ATOM 1695 C C . GLN A 1 212 ? -11.330 1.830 17.356 1.00 62.66 212 GLN A C 1
ATOM 1697 O O . GLN A 1 212 ? -10.609 2.148 16.404 1.00 62.66 212 GLN A O 1
ATOM 1702 N N . THR A 1 213 ? -12.378 1.026 17.190 1.00 64.81 213 THR A N 1
ATOM 1703 C CA . THR A 1 213 ? -12.839 0.577 15.865 1.00 64.81 213 THR A CA 1
ATOM 1704 C C . THR A 1 213 ? -13.200 1.782 14.984 1.00 64.81 213 THR A C 1
ATOM 1706 O O . THR A 1 213 ? -12.770 1.863 13.832 1.00 64.81 213 THR A O 1
ATOM 1709 N N . ILE A 1 214 ? -13.918 2.767 15.538 1.00 67.06 214 ILE A N 1
ATOM 1710 C CA . ILE A 1 214 ? -14.272 4.017 14.844 1.00 67.06 214 ILE A CA 1
ATOM 1711 C C . ILE A 1 214 ? -13.016 4.835 14.503 1.00 67.06 214 ILE A C 1
ATOM 1713 O O . ILE A 1 214 ? -12.905 5.367 13.397 1.00 67.06 214 ILE A O 1
ATOM 1717 N N . GLU A 1 215 ? -12.045 4.921 15.416 1.00 68.62 215 GLU A N 1
ATOM 1718 C CA . GLU A 1 215 ? -10.801 5.664 15.177 1.00 68.62 215 GLU A CA 1
ATOM 1719 C C . GLU A 1 215 ? -9.955 5.035 14.066 1.00 68.62 215 GLU A C 1
ATOM 1721 O O . GLU A 1 215 ? -9.457 5.742 13.188 1.00 68.62 215 GLU A O 1
ATOM 1726 N N . THR A 1 216 ? -9.845 3.708 14.069 1.00 66.50 216 THR A N 1
ATOM 1727 C CA . THR A 1 216 ? -9.102 2.940 13.063 1.00 66.50 216 THR A CA 1
ATOM 1728 C C . THR A 1 216 ? -9.743 3.081 11.681 1.00 66.50 216 THR A C 1
ATOM 1730 O O . THR A 1 216 ? -9.050 3.353 10.695 1.00 66.50 216 THR A O 1
ATOM 1733 N N . ALA A 1 217 ? -11.076 3.010 11.616 1.00 66.25 217 ALA A N 1
ATOM 1734 C CA . ALA A 1 217 ? -11.838 3.269 10.398 1.00 66.25 217 ALA A CA 1
ATOM 1735 C C . ALA A 1 217 ? -11.599 4.690 9.855 1.00 66.25 217 ALA A C 1
ATOM 1737 O O . ALA A 1 217 ? -11.440 4.887 8.648 1.00 66.25 217 ALA A O 1
ATOM 1738 N N . ALA A 1 218 ? -11.537 5.691 10.740 1.00 67.38 218 ALA A N 1
ATOM 1739 C CA . ALA A 1 218 ? -11.286 7.078 10.358 1.00 67.38 218 ALA A CA 1
ATOM 1740 C C . ALA A 1 218 ? -9.873 7.284 9.778 1.00 67.38 218 ALA A C 1
ATOM 1742 O O . ALA A 1 218 ? -9.708 8.052 8.823 1.00 67.38 218 ALA A O 1
ATOM 1743 N N . VAL A 1 219 ? -8.864 6.585 10.316 1.00 65.75 219 VAL A N 1
ATOM 1744 C CA . VAL A 1 219 ? -7.496 6.584 9.769 1.00 65.75 219 VAL A CA 1
ATOM 1745 C C . VAL A 1 219 ? -7.469 5.949 8.384 1.00 65.75 219 VAL A C 1
ATOM 1747 O O . VAL A 1 219 ? -6.971 6.573 7.447 1.00 65.75 219 VAL A O 1
ATOM 1750 N N . ALA A 1 220 ? -8.050 4.755 8.234 1.00 68.56 220 ALA A N 1
ATOM 1751 C CA . ALA A 1 220 ? -8.111 4.062 6.951 1.00 68.56 220 ALA A CA 1
ATOM 1752 C C . ALA A 1 220 ? -8.750 4.941 5.871 1.00 68.56 220 ALA A C 1
ATOM 1754 O O . ALA A 1 220 ? -8.149 5.190 4.828 1.00 68.56 220 ALA A O 1
ATOM 1755 N N . ARG A 1 221 ? -9.912 5.528 6.178 1.00 66.88 221 ARG A N 1
ATOM 1756 C CA . ARG A 1 221 ? -10.606 6.452 5.278 1.00 66.88 221 ARG A CA 1
ATOM 1757 C C . ARG A 1 221 ? -9.771 7.688 4.943 1.00 66.88 221 ARG A C 1
ATOM 1759 O O . ARG A 1 221 ? -9.756 8.125 3.797 1.00 66.88 221 ARG A O 1
ATOM 1766 N N . THR A 1 222 ? -9.081 8.268 5.924 1.00 66.44 222 THR A N 1
ATOM 1767 C CA . THR A 1 222 ? -8.218 9.439 5.699 1.00 66.44 222 THR A CA 1
ATOM 1768 C C . THR A 1 222 ? -7.072 9.133 4.743 1.00 66.44 222 THR A C 1
ATOM 1770 O O . THR A 1 222 ? -6.706 9.991 3.939 1.00 66.44 222 THR A O 1
ATOM 1773 N N . LEU A 1 223 ? -6.534 7.919 4.816 1.00 66.19 223 LEU A N 1
ATOM 1774 C CA . LEU A 1 223 ? -5.431 7.456 3.986 1.00 66.19 223 LEU A CA 1
ATOM 1775 C C . LEU A 1 223 ? -5.883 6.809 2.668 1.00 66.19 223 LEU A C 1
ATOM 1777 O O . LEU A 1 223 ? -5.023 6.334 1.926 1.00 66.19 223 LEU A O 1
ATOM 1781 N N . ASP A 1 224 ? -7.186 6.824 2.357 1.00 71.19 224 ASP A N 1
ATOM 1782 C CA . ASP A 1 224 ? -7.768 6.147 1.187 1.00 71.19 224 ASP A CA 1
ATOM 1783 C C . ASP A 1 224 ? -7.382 4.653 1.150 1.00 71.19 224 ASP A C 1
ATOM 1785 O O . ASP A 1 224 ? -6.958 4.109 0.127 1.00 71.19 224 ASP A O 1
ATOM 1789 N N . LEU A 1 225 ? -7.435 4.021 2.327 1.00 77.00 225 LEU A N 1
ATOM 1790 C CA . LEU A 1 225 ? -7.177 2.603 2.546 1.00 77.00 225 LEU A CA 1
ATOM 17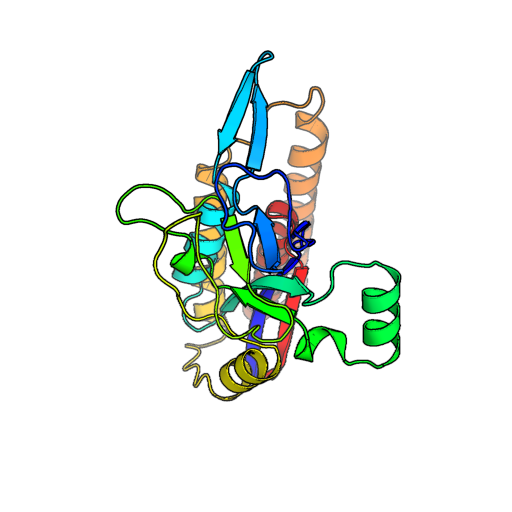91 C C . LEU A 1 225 ? -8.502 1.873 2.713 1.00 77.00 225 LEU A C 1
ATOM 1793 O O . LEU A 1 225 ? -9.361 2.286 3.493 1.00 77.00 225 LEU A O 1
ATOM 1797 N N . GLU A 1 226 ? -8.609 0.731 2.052 1.00 84.31 226 GLU A N 1
ATOM 1798 C CA . GLU A 1 226 ? -9.598 -0.272 2.410 1.00 84.31 226 GLU A CA 1
ATOM 1799 C C . GLU A 1 226 ? -9.172 -0.908 3.734 1.00 84.31 226 GLU A C 1
ATOM 1801 O O . GLU A 1 226 ? -8.003 -1.268 3.913 1.00 84.31 226 GLU A O 1
ATOM 1806 N N . TRP A 1 227 ? -10.112 -1.042 4.665 1.00 81.00 227 TRP A N 1
ATOM 1807 C CA . TRP A 1 227 ? -9.849 -1.601 5.985 1.00 81.00 227 TRP A CA 1
ATOM 1808 C C . TRP A 1 227 ? -10.844 -2.691 6.337 1.00 81.00 227 TRP A C 1
ATOM 1810 O O . TRP A 1 227 ? -12.050 -2.556 6.127 1.00 81.00 227 TRP A O 1
ATOM 1820 N N . MET A 1 228 ? -10.317 -3.776 6.890 1.00 75.00 228 MET A N 1
ATOM 1821 C CA . MET A 1 228 ? -11.115 -4.875 7.399 1.00 75.00 228 MET A CA 1
ATOM 1822 C C . MET A 1 228 ? -10.432 -5.538 8.589 1.00 75.00 228 MET A C 1
ATOM 1824 O O . MET A 1 228 ? -9.205 -5.564 8.697 1.00 75.00 228 MET A O 1
ATOM 1828 N N . ILE A 1 229 ? -11.250 -6.121 9.459 1.00 69.38 229 ILE A N 1
ATOM 1829 C CA . ILE A 1 229 ? -10.793 -6.995 10.532 1.00 69.38 229 ILE A CA 1
ATOM 1830 C C . ILE A 1 229 ? -10.978 -8.426 10.041 1.00 69.38 229 ILE A C 1
ATOM 1832 O O . ILE A 1 229 ? -12.091 -8.824 9.693 1.00 69.38 229 ILE A O 1
ATOM 1836 N N . VAL A 1 230 ? -9.890 -9.188 9.983 1.00 66.56 230 VAL A N 1
ATOM 1837 C CA . VAL A 1 230 ? -9.930 -10.601 9.598 1.00 66.56 230 VAL A CA 1
ATOM 1838 C C . VAL A 1 230 ? -9.741 -11.477 10.821 1.00 66.56 230 VAL A C 1
ATOM 1840 O O . VAL A 1 230 ? -8.916 -11.181 11.688 1.00 66.56 230 VAL A O 1
ATOM 1843 N N . GLU A 1 231 ? -10.517 -12.556 10.883 1.00 58.25 231 GLU A N 1
ATOM 1844 C CA . GLU A 1 231 ? -10.247 -13.632 11.823 1.00 58.25 231 GLU A CA 1
ATOM 1845 C C . GLU A 1 231 ? -9.071 -14.462 11.290 1.00 58.25 231 GLU A C 1
ATOM 1847 O O . GLU A 1 231 ? -9.172 -15.080 10.227 1.00 58.25 231 GLU A O 1
ATOM 1852 N N . ALA A 1 232 ? -7.948 -14.400 12.002 1.00 55.88 232 ALA A N 1
ATOM 1853 C CA . ALA A 1 232 ? -6.771 -15.240 11.809 1.00 55.88 232 ALA A CA 1
ATOM 1854 C C . ALA A 1 232 ? -6.825 -16.453 12.746 1.00 55.88 232 ALA A C 1
ATOM 1856 O O . ALA A 1 232 ? -7.258 -16.280 13.922 1.00 55.88 232 ALA A O 1
#

Solvent-accessible surface area (backbone atoms only — not comparable to full-atom values): 12676 Å² total; per-residue (Å²): 88,81,37,40,40,36,37,31,79,41,77,40,47,69,40,52,61,69,45,86,61,89,72,52,75,42,88,45,61,37,34,30,35,71,59,48,42,82,44,77,56,95,88,42,79,43,80,47,47,66,66,46,51,51,44,31,50,50,33,65,50,40,42,80,57,34,49,46,30,39,36,29,54,49,48,72,48,69,67,57,50,51,53,30,47,77,66,75,40,44,56,62,47,16,26,38,39,51,41,65,77,36,54,45,102,76,65,65,43,48,30,43,31,33,35,62,92,41,38,47,35,29,27,45,36,75,90,43,66,78,44,82,34,28,25,30,61,54,49,51,47,49,56,66,65,57,81,65,82,68,57,54,76,67,54,57,43,54,40,47,55,55,46,52,53,53,54,55,74,62,50,78,76,80,76,83,59,96,77,48,69,61,58,58,50,50,51,50,49,53,48,49,52,53,41,54,48,38,55,70,74,36,60,70,77,59,14,53,54,52,40,44,53,54,53,52,51,52,48,27,56,73,69,67,28,51,68,50,78,42,81,78